Protein AF-A0A6M4FV36-F1 (afdb_monomer_lite)

Structure (mmCIF, N/CA/C/O backbone):
data_AF-A0A6M4FV36-F1
#
_entry.id   AF-A0A6M4FV36-F1
#
loop_
_atom_site.group_PDB
_atom_site.id
_atom_site.type_symbol
_atom_site.label_atom_id
_atom_site.label_alt_id
_atom_site.label_comp_id
_atom_site.label_asym_id
_atom_site.label_entity_id
_atom_site.label_seq_id
_atom_site.pdbx_PDB_ins_code
_atom_site.Cartn_x
_atom_site.Cartn_y
_atom_site.Cartn_z
_atom_site.occupancy
_atom_site.B_iso_or_equiv
_atom_site.auth_seq_id
_atom_site.auth_comp_id
_atom_site.auth_asym_id
_atom_site.auth_atom_id
_atom_site.pdbx_PDB_model_num
ATOM 1 N N . MET A 1 1 ? 25.796 11.375 -23.910 1.00 39.09 1 MET A N 1
ATOM 2 C CA . MET A 1 1 ? 25.141 11.681 -22.624 1.00 39.09 1 MET A CA 1
ATOM 3 C C . MET A 1 1 ? 23.726 11.191 -22.778 1.00 39.09 1 MET A C 1
ATOM 5 O O . MET A 1 1 ? 22.984 11.810 -23.527 1.00 39.09 1 MET A O 1
ATOM 9 N N . THR A 1 2 ? 23.400 10.053 -22.176 1.00 54.34 2 THR A N 1
ATOM 10 C CA . THR A 1 2 ? 22.025 9.562 -22.107 1.00 54.34 2 THR A CA 1
ATOM 11 C C . THR A 1 2 ? 21.246 10.578 -21.280 1.00 54.34 2 THR A C 1
ATOM 13 O O . THR A 1 2 ? 21.563 10.775 -20.110 1.00 54.34 2 THR A O 1
ATOM 16 N N . GLN A 1 3 ? 20.335 11.325 -21.902 1.00 66.06 3 GLN A N 1
ATOM 17 C CA . GLN A 1 3 ? 19.418 12.174 -21.148 1.00 66.06 3 GLN A CA 1
ATOM 18 C C . GLN A 1 3 ? 18.427 11.259 -20.436 1.00 66.06 3 GLN A C 1
ATOM 20 O O . GLN A 1 3 ? 17.820 10.398 -21.075 1.00 66.06 3 GLN A O 1
ATOM 25 N N . ASP A 1 4 ? 18.295 11.435 -19.124 1.00 74.56 4 ASP A N 1
ATOM 26 C CA . ASP A 1 4 ? 17.230 10.790 -18.367 1.00 74.56 4 ASP A CA 1
ATOM 27 C C . ASP A 1 4 ? 15.886 11.215 -18.967 1.00 74.56 4 ASP A C 1
ATOM 29 O O . ASP A 1 4 ? 15.653 12.399 -19.224 1.00 74.56 4 ASP A O 1
ATOM 33 N N . THR A 1 5 ? 15.018 10.242 -19.239 1.00 82.06 5 THR A N 1
ATOM 34 C CA . THR A 1 5 ? 13.652 10.511 -19.688 1.00 82.06 5 THR A CA 1
ATOM 35 C C . THR A 1 5 ? 12.846 11.124 -18.544 1.00 82.06 5 THR A C 1
ATOM 37 O O . THR A 1 5 ? 13.126 10.877 -17.367 1.00 82.06 5 THR A O 1
ATOM 40 N N . ASP A 1 6 ? 11.795 11.879 -18.869 1.00 85.31 6 ASP A N 1
ATOM 41 C CA . ASP A 1 6 ? 10.875 12.428 -17.861 1.00 85.31 6 ASP A CA 1
ATOM 42 C C . ASP A 1 6 ? 10.319 11.329 -16.933 1.00 85.31 6 ASP A C 1
ATOM 44 O O . ASP A 1 6 ? 10.112 11.558 -15.739 1.00 85.31 6 ASP A O 1
ATOM 48 N N . GLY A 1 7 ? 10.125 10.107 -17.450 1.00 84.00 7 GLY A N 1
ATOM 49 C CA . GLY A 1 7 ? 9.705 8.953 -16.658 1.00 84.00 7 GLY A CA 1
ATOM 50 C C . GLY A 1 7 ? 10.763 8.465 -15.669 1.00 84.00 7 GLY A C 1
ATOM 51 O O . GLY A 1 7 ? 10.413 8.125 -14.538 1.00 84.00 7 GLY A O 1
ATOM 52 N N . ILE A 1 8 ? 12.051 8.486 -16.033 1.00 90.00 8 ILE A N 1
ATOM 53 C CA . ILE A 1 8 ? 13.163 8.170 -15.120 1.00 90.00 8 ILE A CA 1
ATOM 54 C C . ILE A 1 8 ? 13.248 9.201 -13.994 1.00 90.00 8 ILE A C 1
ATOM 56 O O . ILE A 1 8 ? 13.401 8.824 -12.829 1.00 90.00 8 ILE A O 1
ATOM 60 N N . ILE A 1 9 ? 13.131 10.488 -14.325 1.00 91.94 9 ILE A N 1
ATOM 61 C CA . ILE A 1 9 ? 13.169 11.578 -13.343 1.00 91.94 9 ILE A CA 1
ATOM 62 C C . ILE A 1 9 ? 12.015 11.409 -12.356 1.00 91.94 9 ILE A C 1
ATOM 64 O O . ILE A 1 9 ? 12.246 11.258 -11.156 1.00 91.94 9 ILE A O 1
ATOM 68 N N . LYS A 1 10 ? 10.787 11.293 -12.870 1.00 91.31 10 LYS A N 1
ATOM 69 C CA . LYS A 1 10 ? 9.585 11.110 -12.055 1.00 91.31 10 LYS A CA 1
ATOM 70 C C . LYS A 1 10 ? 9.647 9.852 -11.185 1.00 91.31 10 LYS A C 1
ATOM 72 O O . LYS A 1 10 ? 9.282 9.892 -10.015 1.00 91.31 10 LYS A O 1
ATOM 77 N N . ALA A 1 11 ? 10.120 8.726 -11.721 1.00 90.75 11 ALA A N 1
ATOM 78 C CA . ALA A 1 11 ? 10.279 7.497 -10.943 1.00 90.75 11 ALA A CA 1
ATOM 79 C C . ALA A 1 11 ? 11.283 7.667 -9.793 1.00 90.75 11 ALA A C 1
ATOM 81 O O . ALA A 1 11 ? 11.061 7.142 -8.704 1.00 90.75 11 ALA A O 1
ATOM 82 N N . ASN A 1 12 ? 12.379 8.394 -10.014 1.00 93.00 12 ASN A N 1
ATOM 83 C CA . ASN A 1 12 ? 13.356 8.673 -8.966 1.00 93.00 12 ASN A CA 1
ATOM 84 C C . ASN A 1 12 ? 12.819 9.635 -7.901 1.00 93.00 12 ASN A C 1
ATOM 86 O O . ASN A 1 12 ? 13.102 9.413 -6.727 1.00 93.00 12 ASN A O 1
ATOM 90 N N . GLU A 1 13 ? 12.049 10.654 -8.286 1.00 94.38 13 GLU A N 1
ATOM 91 C CA . GLU A 1 13 ? 11.381 11.569 -7.348 1.00 94.38 13 GLU A CA 1
ATOM 92 C C . GLU A 1 13 ? 10.429 10.803 -6.421 1.00 94.38 13 GLU A C 1
ATOM 94 O O . GLU A 1 13 ? 10.560 10.874 -5.201 1.00 94.38 13 GLU A O 1
ATOM 99 N N . LEU A 1 14 ? 9.558 9.968 -6.994 1.00 94.19 14 LEU A N 1
ATOM 100 C CA . LEU A 1 14 ? 8.605 9.141 -6.243 1.00 94.19 14 LEU A CA 1
ATOM 101 C C . LEU A 1 14 ? 9.285 8.096 -5.344 1.00 94.19 14 LEU A C 1
ATOM 103 O O . LEU A 1 14 ? 8.746 7.701 -4.319 1.00 94.19 14 LEU A O 1
ATOM 107 N N . LEU A 1 15 ? 10.480 7.623 -5.708 1.00 93.12 15 LEU A N 1
ATOM 108 C CA . LEU A 1 15 ? 11.260 6.711 -4.863 1.00 93.12 15 LEU A CA 1
ATOM 109 C C . LEU A 1 15 ? 11.945 7.411 -3.679 1.00 93.12 15 LEU A C 1
ATOM 111 O O . LEU A 1 15 ? 12.403 6.721 -2.766 1.00 93.12 15 LEU A O 1
ATOM 115 N N . GLN A 1 16 ? 12.091 8.736 -3.721 1.00 93.88 16 GLN A N 1
ATOM 116 C CA . GLN A 1 16 ? 12.699 9.532 -2.650 1.00 93.88 16 GLN A CA 1
ATOM 117 C C . GLN A 1 16 ? 11.662 10.114 -1.691 1.00 93.88 16 GLN A C 1
ATOM 119 O O . GLN A 1 16 ? 12.010 10.420 -0.551 1.00 93.88 16 GLN A O 1
ATOM 124 N N . ASP A 1 17 ? 10.419 10.260 -2.140 1.00 93.56 17 ASP A N 1
ATOM 125 C CA . ASP A 1 17 ? 9.335 10.799 -1.335 1.00 93.56 17 ASP A CA 1
ATOM 126 C C . ASP A 1 17 ? 8.690 9.707 -0.451 1.00 93.56 17 ASP A C 1
ATOM 128 O O . ASP A 1 17 ? 8.102 8.748 -0.961 1.00 93.56 17 ASP A O 1
ATOM 132 N N . PRO A 1 18 ? 8.791 9.820 0.888 1.00 85.19 18 PRO A N 1
ATOM 133 C CA . PRO A 1 18 ? 8.199 8.853 1.804 1.00 85.19 18 PRO A CA 1
ATOM 134 C C . PRO A 1 18 ? 6.668 8.907 1.835 1.00 85.19 18 PRO A C 1
ATOM 136 O O . PRO A 1 18 ? 6.064 7.944 2.298 1.00 85.19 18 PRO A O 1
ATOM 139 N N . GLU A 1 19 ? 6.033 9.981 1.362 1.00 89.69 19 GLU A N 1
ATOM 140 C CA . GLU A 1 19 ? 4.570 10.127 1.356 1.00 89.69 19 GLU A CA 1
ATOM 141 C C . GLU A 1 19 ? 3.918 9.589 0.081 1.00 89.69 19 GLU A C 1
ATOM 143 O O . GLU A 1 19 ? 2.691 9.536 -0.016 1.00 89.69 19 GLU A O 1
ATOM 148 N N . THR A 1 20 ? 4.721 9.136 -0.884 1.00 92.44 20 THR A N 1
ATOM 149 C CA . THR A 1 20 ? 4.198 8.608 -2.138 1.00 92.44 20 THR A CA 1
ATOM 150 C C . THR A 1 20 ? 3.304 7.388 -1.904 1.00 92.44 20 THR A C 1
ATOM 152 O O . THR A 1 20 ? 3.649 6.422 -1.213 1.00 92.44 20 THR A O 1
ATOM 155 N N . THR A 1 21 ? 2.144 7.410 -2.550 1.00 93.62 21 THR A N 1
ATOM 156 C CA . THR A 1 21 ? 1.133 6.360 -2.446 1.00 93.62 21 THR A CA 1
ATOM 157 C C . THR A 1 21 ? 1.468 5.131 -3.298 1.00 93.62 21 THR A C 1
ATOM 159 O O . THR A 1 21 ? 2.200 5.182 -4.291 1.00 93.62 21 THR A O 1
ATOM 162 N N . VAL A 1 22 ? 0.863 3.984 -2.962 1.00 93.62 22 VAL A N 1
ATOM 163 C CA . VAL A 1 22 ? 0.973 2.754 -3.773 1.00 93.62 22 VAL A CA 1
ATOM 164 C C . VAL A 1 22 ? 0.484 2.969 -5.212 1.00 93.62 22 VAL A C 1
ATOM 166 O O . VAL A 1 22 ? 1.013 2.346 -6.135 1.00 93.62 22 VAL A O 1
ATOM 169 N N . GLU A 1 23 ? -0.525 3.817 -5.412 1.00 95.00 23 GLU A N 1
ATOM 170 C CA . GLU A 1 23 ? -1.088 4.115 -6.732 1.00 95.00 23 GLU A CA 1
ATOM 171 C C . GLU A 1 23 ? -0.100 4.893 -7.604 1.00 95.00 23 GLU A C 1
ATOM 173 O O . GLU A 1 23 ? 0.123 4.523 -8.758 1.00 95.00 23 GLU A O 1
ATOM 178 N N . GLU A 1 24 ? 0.563 5.902 -7.041 1.00 94.38 24 GLU A N 1
ATOM 179 C CA . GLU A 1 24 ? 1.581 6.692 -7.738 1.00 94.38 24 GLU A CA 1
ATOM 180 C C . GLU A 1 24 ? 2.806 5.849 -8.104 1.00 94.38 24 GLU A C 1
ATOM 182 O O . GLU A 1 24 ? 3.273 5.901 -9.246 1.00 94.38 24 GLU A O 1
ATOM 187 N N . LEU A 1 25 ? 3.282 4.999 -7.184 1.00 95.31 25 LEU A N 1
ATOM 188 C CA . LEU A 1 25 ? 4.383 4.071 -7.461 1.00 95.31 25 LEU A CA 1
ATOM 189 C C . LEU A 1 25 ? 4.026 3.068 -8.568 1.00 95.31 25 LEU A C 1
ATOM 191 O O . LEU A 1 25 ? 4.870 2.753 -9.410 1.00 95.31 25 LEU A O 1
ATOM 195 N N . ARG A 1 26 ? 2.780 2.571 -8.601 1.00 95.81 26 ARG A N 1
ATOM 196 C CA . ARG A 1 26 ? 2.296 1.690 -9.679 1.00 95.81 26 ARG A CA 1
ATOM 197 C C . ARG A 1 26 ? 2.228 2.416 -11.016 1.00 95.81 26 ARG A C 1
ATOM 199 O O . ARG A 1 26 ? 2.713 1.882 -12.007 1.00 95.81 26 ARG A O 1
ATOM 206 N N . ALA A 1 27 ? 1.686 3.631 -11.042 1.00 95.44 27 ALA A N 1
ATOM 207 C CA . ALA A 1 27 ? 1.621 4.432 -12.260 1.00 95.44 27 ALA A CA 1
ATOM 208 C C . ALA A 1 27 ? 3.024 4.704 -12.831 1.00 95.44 27 ALA A C 1
ATOM 210 O O . ALA A 1 27 ? 3.234 4.610 -14.041 1.00 95.44 27 ALA A O 1
ATOM 211 N N . ALA A 1 28 ? 4.007 4.973 -11.966 1.00 94.75 28 ALA A N 1
ATOM 212 C CA . ALA A 1 28 ? 5.405 5.099 -12.370 1.00 94.75 28 ALA A CA 1
ATOM 213 C C . ALA A 1 28 ? 5.979 3.777 -12.901 1.00 94.75 28 ALA A C 1
ATOM 215 O O . ALA A 1 28 ? 6.649 3.767 -13.932 1.00 94.75 28 ALA A O 1
ATOM 216 N N . GLN A 1 29 ? 5.687 2.651 -12.242 1.00 95.75 29 GLN A N 1
ATOM 217 C CA . GLN A 1 29 ? 6.139 1.326 -12.674 1.00 95.75 29 GLN A CA 1
ATOM 218 C C . GLN A 1 29 ? 5.592 0.953 -14.060 1.00 95.75 29 GLN A C 1
ATOM 220 O O . GLN A 1 29 ? 6.336 0.434 -14.897 1.00 95.75 29 GLN A O 1
ATOM 225 N N . ASP A 1 30 ? 4.323 1.260 -14.326 1.00 95.06 30 ASP A N 1
ATOM 226 C CA . ASP A 1 30 ? 3.694 1.058 -15.631 1.00 95.06 30 ASP A CA 1
ATOM 227 C C . ASP A 1 30 ? 4.313 1.969 -16.702 1.00 95.06 30 ASP A C 1
ATOM 229 O O . ASP A 1 30 ? 4.576 1.515 -17.820 1.00 95.06 30 ASP A O 1
ATOM 233 N N . GLY A 1 31 ? 4.632 3.220 -16.347 1.00 94.00 31 GLY A N 1
ATOM 234 C CA . GLY A 1 31 ? 5.373 4.150 -17.204 1.00 94.00 31 GLY A CA 1
ATOM 235 C C . GLY A 1 31 ? 6.736 3.595 -17.621 1.00 94.00 31 GLY A C 1
ATOM 236 O O . GLY A 1 31 ? 7.017 3.483 -18.815 1.00 94.00 31 GLY A O 1
ATOM 237 N N . ILE A 1 32 ? 7.536 3.131 -16.656 1.00 94.75 32 ILE A N 1
ATOM 238 C CA . ILE A 1 32 ? 8.831 2.485 -16.919 1.00 94.75 32 ILE A CA 1
ATOM 239 C C . ILE A 1 32 ? 8.660 1.222 -17.775 1.00 94.75 32 ILE A C 1
ATOM 241 O O . ILE A 1 32 ? 9.431 0.999 -18.706 1.00 94.75 32 ILE A O 1
ATOM 245 N N . SER A 1 33 ? 7.627 0.410 -17.528 1.00 94.38 33 SER A N 1
ATOM 246 C CA . SER A 1 33 ? 7.337 -0.767 -18.360 1.00 94.38 33 SER A CA 1
ATOM 247 C C . SER A 1 33 ? 7.040 -0.386 -19.815 1.00 94.38 33 SER A C 1
ATOM 249 O O . SER A 1 33 ? 7.503 -1.056 -20.742 1.00 94.38 33 SER A O 1
ATOM 251 N N . SER A 1 34 ? 6.297 0.700 -20.033 1.00 94.00 34 SER A N 1
ATOM 252 C CA . SER A 1 34 ? 6.010 1.233 -21.367 1.00 94.00 34 SER A CA 1
ATOM 253 C C . SER A 1 34 ? 7.273 1.745 -22.065 1.00 94.00 34 SER A C 1
ATOM 255 O O . SER A 1 34 ? 7.495 1.442 -23.242 1.00 94.00 34 SER A O 1
ATOM 257 N N . GLU A 1 35 ? 8.142 2.457 -21.344 1.00 92.88 35 GLU A N 1
ATOM 258 C CA . GLU A 1 35 ? 9.437 2.909 -21.865 1.00 92.88 35 GLU A CA 1
ATOM 259 C C . GLU A 1 35 ? 10.333 1.726 -22.245 1.00 92.88 35 GLU A C 1
ATOM 261 O O . GLU A 1 35 ? 10.866 1.698 -23.353 1.00 92.88 35 GLU A O 1
ATOM 266 N N . MET A 1 36 ? 10.411 0.686 -21.408 1.00 92.75 36 MET A N 1
ATOM 267 C CA . MET A 1 36 ? 11.145 -0.544 -21.729 1.00 92.75 36 MET A CA 1
ATOM 268 C C . MET A 1 36 ? 10.611 -1.224 -22.990 1.00 92.75 36 MET A C 1
ATOM 270 O O . MET A 1 36 ? 11.391 -1.680 -23.824 1.00 92.75 36 MET A O 1
ATOM 274 N N . ARG A 1 37 ? 9.285 -1.315 -23.157 1.00 93.31 37 ARG A N 1
ATOM 275 C CA . ARG A 1 37 ? 8.684 -1.897 -24.371 1.00 93.31 37 ARG A CA 1
ATOM 276 C C . ARG A 1 37 ? 9.026 -1.078 -25.608 1.00 93.31 37 ARG A C 1
ATOM 278 O O . ARG A 1 37 ? 9.353 -1.660 -26.636 1.00 93.31 37 ARG A O 1
ATOM 285 N N . THR A 1 38 ? 8.979 0.245 -25.496 1.00 92.19 38 THR A N 1
ATOM 286 C CA . THR A 1 38 ? 9.321 1.164 -26.589 1.00 92.19 38 THR A CA 1
ATOM 287 C C . THR A 1 38 ? 10.793 1.032 -26.972 1.00 92.19 38 THR A C 1
ATOM 289 O O . THR A 1 38 ? 11.113 0.907 -28.151 1.00 92.19 38 THR A O 1
ATOM 292 N N . LEU A 1 39 ? 11.679 0.973 -25.977 1.00 91.25 39 LEU A N 1
ATOM 293 C CA . LEU A 1 39 ? 13.112 0.784 -26.169 1.00 91.25 39 LEU A CA 1
ATOM 294 C C . LEU A 1 39 ? 13.421 -0.570 -26.824 1.00 91.25 39 LEU A C 1
ATOM 296 O O . LEU A 1 39 ? 14.170 -0.632 -27.792 1.00 91.25 39 LEU A O 1
ATOM 300 N N . ASN A 1 40 ? 12.789 -1.650 -26.358 1.00 89.12 40 ASN A N 1
ATOM 301 C CA . ASN A 1 40 ? 12.957 -2.990 -26.930 1.00 89.12 40 ASN A CA 1
ATOM 302 C C . ASN A 1 40 ? 12.366 -3.128 -28.343 1.00 89.12 40 ASN A C 1
ATOM 304 O O . ASN A 1 40 ? 12.760 -4.024 -29.085 1.00 89.12 40 ASN A O 1
ATOM 308 N N . ALA A 1 41 ? 11.414 -2.270 -28.716 1.00 91.44 41 ALA A N 1
ATOM 309 C CA . ALA A 1 41 ? 10.844 -2.233 -30.059 1.00 91.44 41 ALA A CA 1
ATOM 310 C C . ALA A 1 41 ? 11.723 -1.467 -31.065 1.00 91.44 41 ALA A C 1
ATOM 312 O O . ALA A 1 41 ? 11.471 -1.557 -32.270 1.00 91.44 41 ALA A O 1
ATOM 313 N N . GLN A 1 42 ? 12.747 -0.728 -30.613 1.00 88.00 42 GLN A N 1
ATOM 314 C CA . GLN A 1 42 ? 13.677 -0.062 -31.522 1.00 88.00 42 GLN A CA 1
ATOM 315 C C . GLN A 1 42 ? 14.450 -1.093 -32.348 1.00 88.00 42 GLN A C 1
ATOM 317 O O . GLN A 1 42 ? 15.155 -1.956 -31.823 1.00 88.00 42 GLN A O 1
ATOM 322 N N . GLN A 1 43 ? 14.347 -0.976 -33.671 1.00 85.88 43 GLN A N 1
ATOM 323 C CA . GLN A 1 43 ? 15.179 -1.750 -34.582 1.00 85.88 43 GLN A CA 1
ATOM 324 C C . GLN A 1 43 ? 16.574 -1.136 -34.625 1.00 85.88 43 GLN A C 1
ATOM 326 O O . GLN A 1 43 ? 16.780 -0.069 -35.201 1.00 85.88 43 GLN A O 1
ATOM 331 N N . LEU A 1 44 ? 17.530 -1.823 -34.006 1.00 88.31 44 LEU A N 1
ATOM 332 C CA . LEU A 1 44 ? 18.928 -1.425 -34.044 1.00 88.31 44 LEU A CA 1
ATOM 333 C C . LEU A 1 44 ? 19.611 -2.012 -35.281 1.00 88.31 44 LEU A C 1
ATOM 335 O O . LEU A 1 44 ? 19.452 -3.211 -35.544 1.00 88.31 44 LEU A O 1
ATOM 339 N N . PRO A 1 45 ? 20.406 -1.214 -36.015 1.00 85.50 45 PRO A N 1
ATOM 340 C CA . PRO A 1 45 ? 21.160 -1.719 -37.148 1.00 85.50 45 PRO A CA 1
ATOM 341 C C . PRO A 1 45 ? 22.091 -2.864 -36.723 1.00 85.50 45 PRO A C 1
ATOM 343 O O . PRO A 1 45 ? 22.609 -2.924 -35.597 1.00 85.50 45 PRO A O 1
ATOM 346 N N . ASP A 1 46 ? 22.263 -3.825 -37.628 1.00 86.88 46 ASP A N 1
ATOM 347 C CA . ASP A 1 46 ? 23.188 -4.928 -37.413 1.00 86.88 46 ASP A CA 1
ATOM 348 C C . ASP A 1 46 ? 24.617 -4.458 -37.702 1.00 86.88 46 ASP A C 1
ATOM 350 O O . ASP A 1 46 ? 24.913 -3.910 -38.765 1.00 86.88 46 ASP A O 1
ATOM 354 N N . VAL A 1 47 ? 25.520 -4.703 -36.754 1.00 88.25 47 VAL A N 1
ATOM 355 C CA . VAL A 1 47 ? 26.949 -4.382 -36.868 1.00 88.25 47 VAL A CA 1
ATOM 356 C C . VAL A 1 47 ? 27.556 -5.068 -38.098 1.00 88.25 47 VAL A C 1
ATOM 358 O O . VAL A 1 47 ? 28.443 -4.506 -38.740 1.00 88.25 47 VAL A O 1
ATOM 361 N N . ALA A 1 48 ? 27.038 -6.243 -38.476 1.00 88.94 48 ALA A N 1
ATOM 362 C CA . ALA A 1 48 ? 27.462 -6.976 -39.668 1.00 88.94 48 ALA A CA 1
ATOM 363 C C . ALA A 1 48 ? 27.104 -6.278 -40.996 1.00 88.94 48 ALA A C 1
ATOM 365 O O . ALA A 1 48 ? 27.696 -6.598 -42.024 1.00 88.94 48 ALA A O 1
ATOM 366 N N . GLN A 1 49 ? 26.168 -5.322 -40.991 1.00 89.81 49 GLN A N 1
ATOM 367 C CA . GLN A 1 49 ? 25.754 -4.560 -42.177 1.00 89.81 49 GLN A CA 1
ATOM 368 C C . GLN A 1 49 ? 26.570 -3.274 -42.388 1.00 89.81 49 GLN A C 1
ATOM 370 O O . GLN A 1 49 ? 26.358 -2.567 -43.373 1.00 89.81 49 GLN A O 1
ATOM 375 N N . ALA A 1 50 ? 27.501 -2.948 -41.486 1.00 89.50 50 ALA A N 1
ATOM 376 C CA . ALA A 1 50 ? 28.332 -1.756 -41.616 1.00 89.50 50 ALA A CA 1
ATOM 377 C C . ALA A 1 50 ? 29.313 -1.874 -42.800 1.00 89.50 50 ALA A C 1
ATOM 379 O O . ALA A 1 50 ? 30.053 -2.849 -42.919 1.00 89.50 50 ALA A O 1
ATOM 380 N N . THR A 1 51 ? 29.381 -0.843 -43.646 1.00 91.62 51 THR A N 1
ATOM 381 C CA . THR A 1 51 ? 30.279 -0.786 -44.816 1.00 91.62 51 THR A CA 1
ATOM 382 C C . THR A 1 51 ? 31.611 -0.091 -44.521 1.00 91.62 51 THR A C 1
ATOM 384 O O . THR A 1 51 ? 32.500 -0.060 -45.372 1.00 91.62 51 THR A O 1
ATOM 387 N N . SER A 1 52 ? 31.781 0.466 -43.316 1.00 94.81 52 SER A N 1
ATOM 388 C CA . SER A 1 52 ? 33.015 1.126 -42.875 1.00 94.81 52 SER A CA 1
ATOM 389 C C . SER A 1 52 ? 33.262 0.966 -41.372 1.00 94.81 52 SER A C 1
ATOM 391 O O . SER A 1 52 ? 32.336 0.744 -40.592 1.00 94.81 52 SER A O 1
ATOM 393 N N . MET A 1 53 ? 34.516 1.147 -40.940 1.00 93.38 53 MET A N 1
ATOM 394 C CA . MET A 1 53 ? 34.875 1.131 -39.512 1.00 93.38 53 MET A CA 1
ATOM 395 C C . MET A 1 53 ? 34.228 2.271 -38.716 1.00 93.38 53 MET A C 1
ATOM 397 O O . MET A 1 53 ? 33.943 2.096 -37.534 1.00 93.38 53 MET A O 1
ATOM 401 N N . ALA A 1 54 ? 33.995 3.427 -39.343 1.00 92.88 54 ALA A N 1
ATOM 402 C CA . ALA A 1 54 ? 33.301 4.542 -38.704 1.00 92.88 54 ALA A CA 1
ATOM 403 C C . ALA A 1 54 ? 31.831 4.186 -38.434 1.00 92.88 54 ALA A C 1
ATOM 405 O O . ALA A 1 54 ? 31.374 4.300 -37.301 1.00 92.88 54 ALA A O 1
ATOM 406 N N . GLN A 1 55 ? 31.141 3.646 -39.442 1.00 92.25 55 GLN A N 1
ATOM 407 C CA . GLN A 1 55 ? 29.753 3.197 -39.317 1.00 92.25 55 GLN A CA 1
ATOM 408 C C . GLN A 1 55 ? 29.608 2.037 -38.324 1.00 92.25 55 GLN A C 1
ATOM 410 O O . GLN A 1 55 ? 28.657 1.984 -37.552 1.00 92.25 55 GLN A O 1
ATOM 415 N N . ARG A 1 56 ? 30.585 1.126 -38.282 1.00 93.25 56 ARG A N 1
ATOM 416 C CA . ARG A 1 56 ? 30.603 0.035 -37.304 1.00 93.25 56 ARG A CA 1
ATOM 417 C C . ARG A 1 56 ? 30.656 0.558 -35.866 1.00 93.25 56 ARG A C 1
ATOM 419 O O . ARG A 1 56 ? 29.890 0.095 -35.027 1.00 93.25 56 ARG A O 1
ATOM 426 N N . ARG A 1 57 ? 31.523 1.542 -35.596 1.00 92.19 57 ARG A N 1
ATOM 427 C CA . ARG A 1 57 ? 31.613 2.194 -34.279 1.00 92.19 57 ARG A CA 1
ATOM 428 C C . ARG A 1 57 ? 30.317 2.906 -33.906 1.00 92.19 57 ARG A C 1
ATOM 430 O O . ARG A 1 57 ? 29.932 2.873 -32.746 1.00 92.19 57 ARG A O 1
ATOM 437 N N . GLU A 1 58 ? 29.647 3.522 -34.874 1.00 92.50 58 GLU A N 1
ATOM 438 C CA . GLU A 1 58 ? 28.351 4.168 -34.661 1.00 92.50 58 GLU A CA 1
ATOM 439 C C . GLU A 1 58 ? 27.264 3.152 -34.276 1.00 92.50 58 GLU A C 1
ATOM 441 O O . GLU A 1 58 ? 26.562 3.352 -33.286 1.00 92.50 58 GLU A O 1
ATOM 446 N N . PHE A 1 59 ? 27.172 2.020 -34.982 1.00 93.25 59 PHE A N 1
ATOM 447 C CA . PHE A 1 59 ? 26.214 0.954 -34.655 1.00 93.25 59 PHE A CA 1
ATOM 448 C C . PHE A 1 59 ? 26.494 0.318 -33.288 1.00 93.25 59 PHE A C 1
ATOM 450 O O . PHE A 1 59 ? 25.569 0.042 -32.523 1.00 93.25 59 PHE A O 1
ATOM 457 N N . GLU A 1 60 ? 27.769 0.096 -32.959 1.00 92.50 60 GLU A N 1
ATOM 458 C CA . GLU A 1 60 ? 28.183 -0.399 -31.644 1.00 92.50 60 GLU A CA 1
ATOM 459 C C . GLU A 1 60 ? 27.835 0.607 -30.533 1.00 92.50 60 GLU A C 1
ATOM 461 O O . GLU A 1 60 ? 27.309 0.199 -29.497 1.00 92.50 60 GLU A O 1
ATOM 466 N N . ALA A 1 61 ? 28.039 1.909 -30.759 1.00 91.75 61 ALA A N 1
ATOM 467 C CA . ALA A 1 61 ? 27.683 2.959 -29.804 1.00 91.75 61 ALA A CA 1
ATOM 468 C C . ALA A 1 61 ? 26.167 3.037 -29.557 1.00 91.75 61 ALA A C 1
ATOM 470 O O . ALA A 1 61 ? 25.745 3.065 -28.404 1.00 91.75 61 ALA A O 1
ATOM 471 N N . GLN A 1 62 ? 25.343 2.984 -30.610 1.00 89.38 62 GLN A N 1
ATOM 472 C CA . GLN A 1 62 ? 23.877 2.968 -30.480 1.00 89.38 62 GLN A CA 1
ATOM 473 C C . GLN A 1 62 ? 23.388 1.752 -29.681 1.00 89.38 62 GLN A C 1
ATOM 475 O O . GLN A 1 62 ? 22.529 1.868 -28.809 1.00 89.38 62 GLN A O 1
ATOM 480 N N . ARG A 1 63 ? 23.966 0.570 -29.933 1.00 90.44 63 ARG A N 1
ATOM 481 C CA . ARG A 1 63 ? 23.646 -0.651 -29.178 1.00 90.44 63 ARG A CA 1
ATOM 482 C C . ARG A 1 63 ? 24.053 -0.556 -27.710 1.00 90.44 63 ARG A C 1
ATOM 484 O O . ARG A 1 63 ? 23.307 -1.024 -26.853 1.00 90.44 63 ARG A O 1
ATOM 491 N N . GLN A 1 64 ? 25.210 0.036 -27.417 1.00 90.88 64 GLN A N 1
ATOM 492 C CA . GLN A 1 64 ? 25.647 0.273 -26.039 1.00 90.88 64 GLN A CA 1
ATOM 493 C C . GLN A 1 64 ? 24.721 1.249 -25.312 1.00 90.88 64 GLN A C 1
ATOM 495 O O . GLN A 1 64 ? 24.369 1.001 -24.163 1.00 90.88 64 GLN A O 1
ATOM 500 N N . GLU A 1 65 ? 24.288 2.318 -25.980 1.00 89.88 65 GLU A N 1
ATOM 501 C CA . GLU A 1 65 ? 23.370 3.304 -25.409 1.00 89.88 65 GLU A CA 1
ATOM 502 C C . GLU A 1 65 ? 22.010 2.685 -25.062 1.00 89.88 65 GLU A C 1
ATOM 504 O O . GLU A 1 65 ? 21.531 2.837 -23.937 1.00 89.88 65 GLU A O 1
ATOM 509 N N . VAL A 1 66 ? 21.429 1.904 -25.980 1.00 90.81 66 VAL A N 1
ATOM 510 C CA . VAL A 1 66 ? 20.180 1.173 -25.715 1.00 90.81 66 VAL A CA 1
ATOM 511 C C . VAL A 1 66 ? 20.359 0.135 -24.608 1.00 90.81 66 VAL A C 1
ATOM 513 O O . VAL A 1 66 ? 19.486 0.008 -23.751 1.00 90.81 66 VAL A O 1
ATOM 516 N N . GLY A 1 67 ? 21.486 -0.581 -24.581 1.00 90.44 67 GLY A N 1
ATOM 517 C CA . GLY A 1 67 ? 21.803 -1.528 -23.509 1.00 90.44 67 GLY A CA 1
ATOM 518 C C . GLY A 1 67 ? 21.841 -0.857 -22.134 1.00 90.44 67 GLY A C 1
ATOM 519 O O . GLY A 1 67 ? 21.152 -1.300 -21.217 1.00 90.44 67 GLY A O 1
ATOM 520 N N . ALA A 1 68 ? 22.568 0.256 -22.017 1.00 91.19 68 ALA A N 1
ATOM 521 C CA . ALA A 1 68 ? 22.665 1.028 -20.781 1.00 91.19 68 ALA A CA 1
ATOM 522 C C . ALA A 1 68 ? 21.298 1.564 -20.327 1.00 91.19 68 ALA A C 1
ATOM 524 O O . ALA A 1 68 ? 20.948 1.456 -19.152 1.00 91.19 68 ALA A O 1
ATOM 525 N N . MET A 1 69 ? 20.490 2.089 -21.252 1.00 91.56 69 MET A N 1
ATOM 526 C CA . MET A 1 69 ? 19.141 2.558 -20.928 1.00 91.56 69 MET A CA 1
ATOM 527 C C . MET A 1 69 ? 18.243 1.413 -20.437 1.00 91.56 69 MET A C 1
ATOM 529 O O . MET A 1 69 ? 17.503 1.567 -19.466 1.00 91.56 69 MET A O 1
ATOM 533 N N . ASN A 1 70 ? 18.336 0.234 -21.053 1.00 92.38 70 ASN A N 1
ATOM 534 C CA . ASN A 1 70 ? 17.557 -0.934 -20.646 1.00 92.38 70 ASN A CA 1
ATOM 535 C C . ASN A 1 70 ? 17.926 -1.403 -19.229 1.00 92.38 70 ASN A C 1
ATOM 537 O O . ASN A 1 70 ? 17.048 -1.757 -18.440 1.00 92.38 70 ASN A O 1
ATOM 541 N N . GLU A 1 71 ? 19.212 -1.350 -18.873 1.00 93.62 71 GLU A N 1
ATOM 542 C CA . GLU A 1 71 ? 19.682 -1.637 -17.514 1.00 93.62 71 GLU A CA 1
ATOM 543 C C . GLU A 1 71 ? 19.130 -0.636 -16.490 1.00 93.62 71 GLU A C 1
ATOM 545 O O . GLU A 1 71 ? 18.645 -1.050 -15.432 1.00 93.62 71 GLU A O 1
ATOM 550 N N . ILE A 1 72 ? 19.143 0.663 -16.813 1.00 93.38 72 ILE A N 1
ATOM 551 C CA . ILE A 1 72 ? 18.591 1.722 -15.953 1.00 93.38 72 ILE A CA 1
ATOM 552 C C . ILE A 1 72 ? 17.097 1.486 -15.709 1.00 93.38 72 ILE A C 1
ATOM 554 O O . ILE A 1 72 ? 16.665 1.406 -14.555 1.00 93.38 72 ILE A O 1
ATOM 558 N N . LEU A 1 73 ? 16.316 1.309 -16.777 1.00 93.75 73 LEU A N 1
ATOM 559 C CA . LEU A 1 73 ? 14.872 1.087 -16.684 1.00 93.75 73 LEU A CA 1
ATOM 560 C C . LEU A 1 73 ? 14.542 -0.207 -15.928 1.00 93.75 73 LEU A C 1
ATOM 562 O O . LEU A 1 73 ? 13.669 -0.212 -15.062 1.00 93.75 73 LEU A O 1
ATOM 566 N N . SER A 1 74 ? 15.282 -1.290 -16.180 1.00 94.81 74 SER A N 1
ATOM 567 C CA . SER A 1 74 ? 15.107 -2.563 -15.469 1.00 94.81 74 SER A CA 1
ATOM 568 C C . SER A 1 74 ? 15.374 -2.432 -13.967 1.00 94.81 74 SER A C 1
ATOM 570 O O . SER A 1 74 ? 14.664 -3.020 -13.145 1.00 94.81 74 SER A O 1
ATOM 572 N N . ASN A 1 75 ? 16.393 -1.657 -13.587 1.00 95.69 75 ASN A N 1
ATOM 573 C CA . ASN A 1 75 ? 16.710 -1.396 -12.187 1.00 95.69 75 ASN A CA 1
ATOM 574 C C . ASN A 1 75 ? 15.610 -0.556 -11.519 1.00 95.69 75 ASN A C 1
ATOM 576 O O . ASN A 1 75 ? 15.113 -0.928 -10.455 1.00 95.69 75 ASN A O 1
ATOM 580 N N . LEU A 1 76 ? 15.164 0.522 -12.169 1.00 94.62 76 LEU A N 1
ATOM 581 C CA . LEU A 1 76 ? 14.061 1.353 -11.676 1.00 94.62 76 LEU A CA 1
ATOM 582 C C . LEU A 1 76 ? 12.770 0.555 -11.514 1.00 94.62 76 LEU A C 1
ATOM 584 O O . LEU A 1 76 ? 12.130 0.643 -10.470 1.00 94.62 76 LEU A O 1
ATOM 588 N N . PHE A 1 77 ? 12.431 -0.288 -12.489 1.00 95.50 77 PHE A N 1
ATOM 589 C CA . PHE A 1 77 ? 11.257 -1.153 -12.422 1.00 95.50 77 PHE A CA 1
ATOM 590 C C . PHE A 1 77 ? 11.279 -2.061 -11.184 1.00 95.50 77 PHE A C 1
ATOM 592 O O . PHE A 1 77 ? 10.264 -2.202 -10.494 1.00 95.50 77 PHE A O 1
ATOM 599 N N . ARG A 1 78 ? 12.442 -2.654 -10.873 1.00 95.38 78 ARG A N 1
ATOM 600 C CA . ARG A 1 78 ? 12.624 -3.485 -9.674 1.00 95.38 78 ARG A CA 1
ATOM 601 C C . ARG A 1 78 ? 12.505 -2.657 -8.396 1.00 95.38 78 ARG A C 1
ATOM 603 O O . ARG A 1 78 ? 11.764 -3.050 -7.501 1.00 95.38 78 ARG A O 1
ATOM 610 N N . ARG A 1 79 ? 13.179 -1.505 -8.324 1.00 96.44 79 ARG A N 1
ATOM 611 C CA . ARG A 1 79 ? 13.137 -0.612 -7.152 1.00 96.44 79 ARG A CA 1
ATOM 612 C C . ARG A 1 79 ? 11.723 -0.115 -6.854 1.00 96.44 79 ARG A C 1
ATOM 614 O O . ARG A 1 79 ? 11.329 -0.106 -5.693 1.00 96.44 79 ARG A O 1
ATOM 621 N N . LEU A 1 80 ? 10.954 0.241 -7.883 1.00 95.44 80 LEU A N 1
ATOM 622 C CA . LEU A 1 80 ? 9.538 0.598 -7.750 1.00 95.44 80 LEU A CA 1
ATOM 623 C C . LEU A 1 80 ? 8.716 -0.584 -7.227 1.00 95.44 80 LEU A C 1
ATOM 625 O O . LEU A 1 80 ? 7.910 -0.414 -6.318 1.00 95.44 80 LEU A O 1
ATOM 629 N N . GLY A 1 81 ? 8.964 -1.796 -7.733 1.00 94.44 81 GLY A N 1
ATOM 630 C CA . GLY A 1 81 ? 8.338 -3.017 -7.221 1.00 94.44 81 GLY A CA 1
ATOM 631 C C . GLY A 1 81 ? 8.600 -3.242 -5.729 1.00 94.44 81 GLY A C 1
ATOM 632 O O . GLY A 1 81 ? 7.664 -3.509 -4.975 1.00 94.44 81 GLY A O 1
ATOM 633 N N . ASP A 1 82 ? 9.847 -3.075 -5.290 1.00 95.31 82 ASP A N 1
ATOM 634 C CA . ASP A 1 82 ? 10.226 -3.201 -3.880 1.00 95.31 82 ASP A CA 1
ATOM 635 C C . ASP A 1 82 ? 9.576 -2.110 -3.014 1.00 95.31 82 ASP A C 1
ATOM 637 O O . ASP A 1 82 ? 9.060 -2.405 -1.933 1.00 95.31 82 ASP A O 1
ATOM 641 N N . ALA A 1 83 ? 9.552 -0.861 -3.490 1.00 93.19 83 ALA A N 1
ATOM 642 C CA . ALA A 1 83 ? 8.907 0.257 -2.800 1.00 93.19 83 ALA A CA 1
ATOM 643 C C . ALA A 1 83 ? 7.399 0.022 -2.617 1.00 93.19 83 ALA A C 1
ATOM 645 O O . ALA A 1 83 ? 6.879 0.195 -1.516 1.00 93.19 83 ALA A O 1
ATOM 646 N N . ILE A 1 84 ? 6.713 -0.478 -3.651 1.00 94.62 84 ILE A N 1
ATOM 647 C CA . ILE A 1 84 ? 5.290 -0.843 -3.593 1.00 94.62 84 ILE A CA 1
ATOM 648 C C . ILE A 1 84 ? 5.029 -1.894 -2.510 1.00 94.62 84 ILE A C 1
ATOM 650 O O . ILE A 1 84 ? 4.058 -1.779 -1.761 1.00 94.62 84 ILE A O 1
ATOM 654 N N . GLN A 1 85 ? 5.863 -2.935 -2.431 1.00 92.88 85 GLN A N 1
ATOM 655 C CA . GLN A 1 85 ? 5.690 -3.991 -1.428 1.00 92.88 85 GLN A CA 1
ATOM 656 C C . GLN A 1 85 ? 5.912 -3.463 -0.012 1.00 92.88 85 GLN A C 1
ATOM 658 O O . GLN A 1 85 ? 5.133 -3.778 0.887 1.00 92.88 85 GLN A O 1
ATOM 663 N N . ARG A 1 86 ? 6.933 -2.622 0.183 1.00 92.19 86 ARG A N 1
ATOM 664 C CA . ARG A 1 86 ? 7.193 -1.979 1.476 1.00 92.19 86 ARG A CA 1
ATOM 665 C C . ARG A 1 86 ? 6.041 -1.077 1.899 1.00 92.19 86 ARG A C 1
ATOM 667 O O . ARG A 1 86 ? 5.603 -1.191 3.039 1.00 92.19 86 ARG A O 1
ATOM 674 N N . ARG A 1 87 ? 5.508 -0.252 0.991 1.00 92.38 87 ARG A N 1
ATOM 675 C CA . ARG A 1 87 ? 4.403 0.650 1.327 1.00 92.38 87 ARG A CA 1
ATOM 676 C C . ARG A 1 87 ? 3.135 -0.110 1.700 1.00 92.38 87 ARG A C 1
ATOM 678 O O . ARG A 1 87 ? 2.556 0.176 2.733 1.00 92.38 87 ARG A O 1
ATOM 685 N N . ARG A 1 88 ? 2.780 -1.169 0.965 1.00 91.56 88 ARG A N 1
ATOM 686 C CA . ARG A 1 88 ? 1.648 -2.035 1.353 1.00 91.56 88 ARG A CA 1
ATOM 687 C C . ARG A 1 88 ? 1.816 -2.674 2.723 1.00 91.56 88 ARG A C 1
ATOM 689 O O . ARG A 1 88 ? 0.837 -2.822 3.444 1.00 91.56 88 ARG A O 1
ATOM 696 N N . ALA A 1 89 ? 3.031 -3.112 3.048 1.00 89.06 89 ALA A N 1
ATOM 697 C CA . ALA A 1 89 ? 3.308 -3.677 4.359 1.00 89.06 89 ALA A CA 1
ATOM 698 C C . ALA A 1 89 ? 3.122 -2.620 5.455 1.00 89.06 89 ALA A C 1
ATOM 700 O O . ALA A 1 89 ? 2.530 -2.922 6.485 1.00 89.06 89 ALA A O 1
ATOM 701 N N . GLN A 1 90 ? 3.573 -1.389 5.211 1.00 89.56 90 GLN A N 1
ATOM 702 C CA . GLN A 1 90 ? 3.383 -0.271 6.126 1.00 89.56 90 GLN A CA 1
ATOM 703 C C . GLN A 1 90 ? 1.902 0.099 6.288 1.00 89.56 90 GLN A C 1
ATOM 705 O O . GLN A 1 90 ? 1.421 0.111 7.416 1.00 89.56 90 GLN A O 1
ATOM 710 N N . ASP A 1 91 ? 1.160 0.276 5.191 1.00 87.94 91 ASP A N 1
ATOM 711 C CA . ASP A 1 91 ? -0.278 0.580 5.227 1.00 87.94 91 ASP A CA 1
ATOM 712 C C . ASP A 1 91 ? -1.057 -0.500 6.014 1.00 87.94 91 ASP A C 1
ATOM 714 O O . ASP A 1 91 ? -1.981 -0.204 6.771 1.00 87.94 91 ASP A O 1
ATOM 718 N N . ALA A 1 92 ? -0.666 -1.774 5.877 1.00 80.94 92 ALA A N 1
ATOM 719 C CA . ALA A 1 92 ? -1.269 -2.879 6.621 1.00 80.94 92 ALA A CA 1
ATOM 720 C C . ALA A 1 92 ? -0.938 -2.851 8.124 1.00 80.94 92 ALA A C 1
ATOM 722 O O . ALA A 1 92 ? -1.789 -3.206 8.942 1.00 80.94 92 ALA A O 1
ATOM 723 N N . ILE A 1 93 ? 0.282 -2.449 8.496 1.00 85.44 93 ILE A N 1
ATOM 724 C CA . ILE A 1 93 ? 0.687 -2.283 9.899 1.00 85.44 93 ILE A CA 1
ATOM 725 C C . ILE A 1 93 ? -0.098 -1.135 10.532 1.00 85.44 93 ILE A C 1
ATOM 727 O O . ILE A 1 93 ? -0.700 -1.331 11.584 1.00 85.44 93 ILE A O 1
ATOM 731 N N . GLU A 1 94 ? -0.150 0.019 9.869 1.00 83.38 94 GLU A N 1
ATOM 732 C CA . GLU A 1 94 ? -0.886 1.196 10.342 1.00 83.38 94 GLU A CA 1
ATOM 733 C C . GLU A 1 94 ? -2.383 0.887 10.504 1.00 83.38 94 GLU A C 1
ATOM 735 O O . GLU A 1 94 ? -2.983 1.221 11.528 1.00 83.38 94 GLU A O 1
ATOM 740 N N . GLY A 1 95 ? -2.977 0.156 9.553 1.00 78.31 95 GLY A N 1
ATOM 741 C CA . GLY A 1 95 ? -4.354 -0.332 9.669 1.00 78.31 95 GLY A CA 1
ATOM 742 C C . GLY A 1 95 ? -4.567 -1.238 10.887 1.00 78.31 95 GLY A C 1
ATOM 743 O O . GLY A 1 95 ? -5.505 -1.034 11.656 1.00 78.31 95 GLY A O 1
ATOM 744 N N . ALA A 1 96 ? -3.666 -2.198 11.119 1.00 78.12 96 ALA A N 1
ATOM 745 C CA . ALA A 1 96 ? -3.753 -3.106 12.263 1.00 78.12 96 ALA A CA 1
ATOM 746 C C . ALA A 1 96 ? -3.559 -2.395 13.616 1.00 78.12 96 ALA A C 1
ATOM 748 O O . ALA A 1 96 ? -4.164 -2.787 14.616 1.00 78.12 96 ALA A O 1
ATOM 749 N N . GLU A 1 97 ? -2.718 -1.364 13.675 1.00 81.94 97 GLU A N 1
ATOM 750 C CA . GLU A 1 97 ? -2.560 -0.524 14.866 1.00 81.94 97 GLU A CA 1
ATOM 751 C C . GLU A 1 97 ? -3.821 0.301 15.145 1.00 81.94 97 GLU A C 1
ATOM 753 O O . GLU A 1 97 ? -4.273 0.353 16.293 1.00 81.94 97 GLU A O 1
ATOM 758 N N . GLY A 1 98 ? -4.447 0.854 14.102 1.00 76.94 98 GLY A N 1
ATOM 759 C CA . GLY A 1 98 ? -5.750 1.511 14.201 1.00 76.94 98 GLY A CA 1
ATOM 760 C C . GLY A 1 98 ? -6.838 0.581 14.750 1.00 76.94 98 GLY A C 1
ATOM 761 O O . GLY A 1 98 ? -7.562 0.954 15.677 1.00 76.94 98 GLY A O 1
ATOM 762 N N . ASP A 1 99 ? -6.905 -0.654 14.248 1.00 72.75 99 ASP A N 1
ATOM 763 C CA . ASP A 1 99 ? -7.857 -1.667 14.718 1.00 72.75 99 ASP A CA 1
ATOM 764 C C . ASP A 1 99 ? -7.621 -2.052 16.185 1.00 72.75 99 ASP A C 1
ATOM 766 O O . ASP A 1 99 ? -8.576 -2.194 16.954 1.00 72.75 99 ASP A O 1
ATOM 770 N N . ARG A 1 100 ? -6.357 -2.185 16.612 1.00 75.88 100 ARG A N 1
ATOM 771 C CA . ARG A 1 100 ? -6.014 -2.450 18.021 1.00 75.88 100 ARG A CA 1
ATOM 772 C C . ARG A 1 100 ? -6.498 -1.332 18.937 1.00 75.88 100 ARG A C 1
ATOM 774 O O . ARG A 1 100 ? -7.133 -1.627 19.946 1.00 75.88 100 ARG A O 1
ATOM 781 N N . ALA A 1 101 ? -6.259 -0.075 18.568 1.00 77.00 101 ALA A N 1
ATOM 782 C CA . ALA A 1 101 ? -6.718 1.074 19.346 1.00 77.00 101 ALA A CA 1
ATOM 783 C C . ALA A 1 101 ? -8.256 1.150 19.410 1.00 77.00 101 ALA A C 1
ATOM 785 O O . ALA A 1 101 ? -8.833 1.457 20.456 1.00 77.00 101 ALA A O 1
ATOM 786 N N . ALA A 1 102 ? -8.942 0.829 18.309 1.00 73.88 102 ALA A N 1
ATOM 787 C CA . ALA A 1 102 ? -10.401 0.768 18.277 1.00 73.88 102 ALA A CA 1
ATOM 788 C C . ALA A 1 102 ? -10.956 -0.347 19.183 1.00 73.88 102 ALA A C 1
ATOM 790 O O . ALA A 1 102 ? -11.932 -0.124 19.905 1.00 73.88 102 ALA A O 1
ATOM 791 N N . LEU A 1 103 ? -10.325 -1.526 19.178 1.00 77.19 103 LEU A N 1
ATOM 792 C CA . LEU A 1 103 ? -10.683 -2.652 20.043 1.00 77.19 103 LEU A CA 1
ATOM 793 C C . LEU A 1 103 ? -10.449 -2.345 21.523 1.00 77.19 103 LEU A C 1
ATOM 795 O O . LEU A 1 103 ? -11.311 -2.657 22.341 1.00 77.19 103 LEU A O 1
ATOM 799 N N . GLU A 1 104 ? -9.328 -1.713 21.869 1.00 81.19 104 GLU A N 1
ATOM 800 C CA . GLU A 1 104 ? -9.021 -1.306 23.244 1.00 81.19 104 GLU A CA 1
ATOM 801 C C . GLU A 1 104 ? -10.089 -0.348 23.782 1.00 81.19 104 GLU A C 1
ATOM 803 O O . GLU A 1 104 ? -10.694 -0.605 24.823 1.00 81.19 104 GLU A O 1
ATOM 808 N N . LYS A 1 105 ? -10.453 0.674 23.000 1.00 80.94 105 LYS A N 1
ATOM 809 C CA . LYS A 1 105 ? -11.538 1.599 23.354 1.00 80.94 105 LYS A CA 1
ATOM 810 C C . LYS A 1 105 ? -12.896 0.903 23.481 1.00 80.94 105 LYS A C 1
ATOM 812 O O . LYS A 1 105 ? -13.693 1.240 24.356 1.00 80.94 105 LYS A O 1
ATOM 817 N N . ALA A 1 106 ? -13.195 -0.057 22.606 1.00 74.06 106 ALA A N 1
ATOM 818 C CA . ALA A 1 106 ? -14.426 -0.839 22.699 1.00 74.06 106 ALA A CA 1
ATOM 819 C C . ALA A 1 1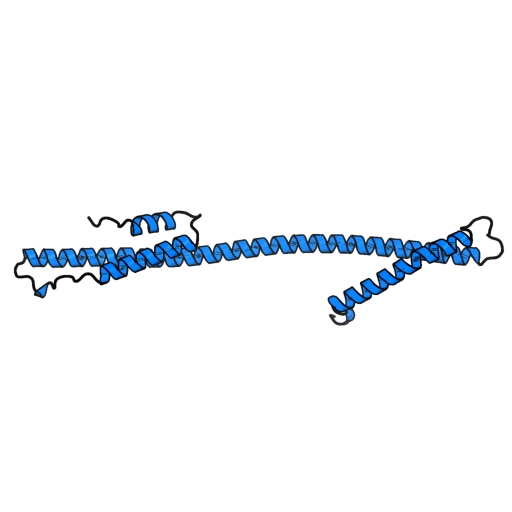06 ? -14.461 -1.700 23.974 1.00 74.06 106 ALA A C 1
ATOM 821 O O . ALA A 1 106 ? -15.520 -1.833 24.590 1.00 74.06 106 ALA A O 1
ATOM 822 N N . LEU A 1 107 ? -13.315 -2.243 24.392 1.00 79.38 107 LEU A N 1
ATOM 823 C CA . LEU A 1 107 ? -13.179 -3.024 25.618 1.00 79.38 107 LEU A CA 1
ATOM 824 C C . LEU A 1 107 ? -13.380 -2.149 26.861 1.00 79.38 107 LEU A C 1
ATOM 826 O O . LEU A 1 107 ? -14.175 -2.516 27.722 1.00 79.38 107 LEU A O 1
ATOM 830 N N . GLU A 1 108 ? -12.777 -0.961 26.918 1.00 84.62 108 GLU A N 1
ATOM 831 C CA . GLU A 1 108 ? -13.008 0.009 28.001 1.00 84.62 108 GLU A CA 1
ATOM 832 C C . GLU A 1 108 ? -14.494 0.395 28.125 1.00 84.62 108 GLU A C 1
ATOM 834 O O . GLU A 1 108 ? -15.072 0.428 29.219 1.00 84.62 108 GLU A O 1
ATOM 839 N N . LEU A 1 109 ? -15.161 0.646 26.993 1.00 83.25 109 LEU A N 1
ATOM 840 C CA . LEU A 1 109 ? -16.598 0.931 26.965 1.00 83.25 109 LEU A CA 1
ATOM 841 C C . LEU A 1 109 ? -17.433 -0.268 27.441 1.00 83.25 109 LEU A C 1
ATOM 843 O O . LEU A 1 109 ? -18.431 -0.095 28.143 1.00 83.25 109 LEU A O 1
ATOM 847 N N . ALA A 1 110 ? -17.028 -1.492 27.104 1.00 74.62 110 ALA A N 1
ATOM 848 C CA . ALA A 1 110 ? -17.696 -2.697 27.579 1.00 74.62 110 ALA A CA 1
ATOM 849 C C . ALA A 1 110 ? -17.500 -2.911 29.092 1.00 74.62 110 ALA A C 1
ATOM 851 O O . ALA A 1 110 ? -18.448 -3.277 29.790 1.00 74.62 110 ALA A O 1
ATOM 852 N N . GLU A 1 111 ? -16.303 -2.655 29.624 1.00 84.62 111 GLU A N 1
ATOM 853 C CA . GLU A 1 111 ? -16.008 -2.768 31.056 1.00 84.62 111 GLU A CA 1
ATOM 854 C C . GLU A 1 111 ? -16.766 -1.731 31.887 1.00 84.62 111 GLU A C 1
ATOM 856 O O . GLU A 1 111 ? -17.361 -2.075 32.912 1.00 84.62 111 GLU A O 1
ATOM 861 N N . THR A 1 112 ? -16.825 -0.485 31.419 1.00 82.56 112 THR A N 1
ATOM 862 C CA . THR A 1 112 ? -17.607 0.579 32.068 1.00 82.56 112 THR A CA 1
ATOM 863 C C . THR A 1 112 ? -19.104 0.268 32.055 1.00 82.56 112 THR A C 1
ATOM 865 O O . THR A 1 112 ? -19.762 0.374 33.094 1.00 82.56 112 THR A O 1
ATOM 868 N N . ALA A 1 113 ? -19.645 -0.210 30.929 1.00 72.44 113 ALA A N 1
ATOM 869 C CA . ALA A 1 113 ? -21.035 -0.656 30.842 1.00 72.44 113 ALA A CA 1
ATOM 870 C C . ALA A 1 113 ? -21.322 -1.842 31.780 1.00 72.44 113 ALA A C 1
ATOM 872 O O . ALA A 1 113 ? -22.348 -1.864 32.467 1.00 72.44 113 ALA A O 1
ATOM 873 N N . ARG A 1 114 ? -20.400 -2.809 31.871 1.00 74.38 114 ARG A N 1
ATOM 874 C CA . ARG A 1 114 ? -20.505 -3.945 32.797 1.00 74.38 114 ARG A CA 1
ATOM 875 C C . ARG A 1 114 ? -20.506 -3.486 34.255 1.00 74.38 114 ARG A C 1
ATOM 877 O O . ARG A 1 114 ? -21.307 -3.992 35.040 1.00 74.38 114 ARG A O 1
ATOM 884 N N . ALA A 1 115 ? -19.636 -2.551 34.626 1.00 76.38 115 ALA A N 1
ATOM 885 C CA . ALA A 1 115 ? -19.581 -2.008 35.980 1.00 76.38 115 ALA A CA 1
ATOM 886 C C . ALA A 1 115 ? -20.884 -1.281 36.351 1.00 76.38 115 ALA A C 1
ATOM 888 O O . ALA A 1 115 ? -21.441 -1.537 37.418 1.00 76.38 115 ALA A O 1
ATOM 889 N N . ALA A 1 116 ? -21.416 -0.453 35.446 1.00 73.50 116 ALA A N 1
ATOM 890 C CA . ALA A 1 116 ? -22.695 0.231 35.636 1.00 73.50 116 ALA A CA 1
ATOM 891 C C . ALA A 1 116 ? -23.862 -0.758 35.793 1.00 73.50 116 ALA A C 1
ATOM 893 O O . ALA A 1 116 ? -24.696 -0.597 36.683 1.00 73.50 116 ALA A O 1
ATOM 894 N N . TYR A 1 117 ? -23.890 -1.823 34.985 1.00 71.12 117 TYR A N 1
ATOM 895 C CA . TYR A 1 117 ? -24.889 -2.884 35.112 1.00 71.12 117 TYR A CA 1
ATOM 896 C C . TYR A 1 117 ? -24.805 -3.599 36.467 1.00 71.12 117 TYR A C 1
ATOM 898 O O . TYR A 1 117 ? -25.829 -3.826 37.108 1.00 71.12 117 TYR A O 1
ATOM 906 N N . LEU A 1 118 ? -23.599 -3.949 36.929 1.00 72.94 118 LEU A N 1
ATOM 907 C CA . LEU A 1 118 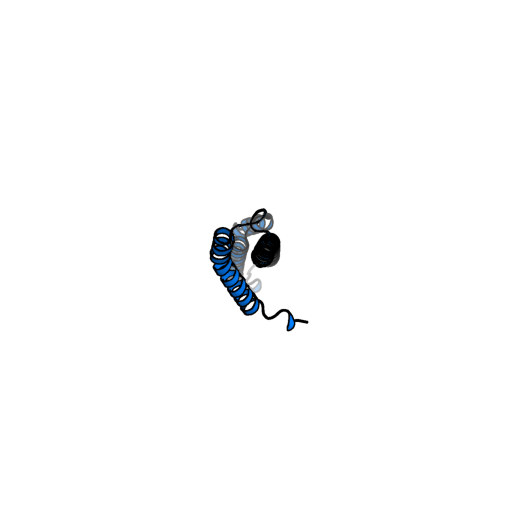? -23.417 -4.604 38.228 1.00 72.94 118 LEU A CA 1
ATOM 908 C C . LEU A 1 118 ? -23.824 -3.697 39.396 1.00 72.94 118 LEU A C 1
ATOM 910 O O . LEU A 1 118 ? -24.412 -4.192 40.356 1.00 72.94 118 LEU A O 1
ATOM 914 N N . ALA A 1 119 ? -23.552 -2.393 39.305 1.00 72.31 119 ALA A N 1
ATOM 915 C CA . ALA A 1 119 ? -24.014 -1.414 40.286 1.00 72.31 119 ALA A CA 1
ATOM 916 C C . ALA A 1 119 ? -25.548 -1.339 40.317 1.00 72.31 119 ALA A C 1
ATOM 918 O O . ALA A 1 119 ? -26.144 -1.545 41.369 1.00 72.31 119 ALA A O 1
ATOM 919 N N . ALA A 1 120 ? -26.194 -1.181 39.157 1.00 67.94 120 ALA A N 1
ATOM 920 C CA . ALA A 1 120 ? -27.653 -1.150 39.062 1.00 67.94 120 ALA A CA 1
ATOM 921 C C . ALA A 1 120 ? -28.307 -2.454 39.556 1.00 67.94 120 ALA A C 1
ATOM 923 O O . ALA A 1 120 ? -29.336 -2.429 40.228 1.00 67.94 120 ALA A O 1
ATOM 924 N N . ALA A 1 121 ? -27.700 -3.608 39.263 1.00 66.00 121 ALA A N 1
ATOM 925 C CA . ALA A 1 121 ? -28.171 -4.899 39.757 1.00 66.00 121 ALA A CA 1
ATOM 926 C C . ALA A 1 121 ? -28.066 -5.008 41.286 1.00 66.00 121 ALA A C 1
ATOM 928 O O . ALA A 1 121 ? -28.938 -5.607 41.917 1.00 66.00 121 ALA A O 1
ATOM 929 N N . LYS A 1 122 ? -27.016 -4.432 41.884 1.00 70.75 122 LYS A N 1
ATOM 930 C CA . LYS A 1 122 ? -26.865 -4.361 43.338 1.00 70.75 122 LYS A CA 1
ATOM 931 C C . LYS A 1 122 ? -27.917 -3.443 43.958 1.00 70.75 122 LYS A C 1
ATOM 933 O O . LYS A 1 122 ? -28.587 -3.873 44.887 1.00 70.75 122 LYS A O 1
ATOM 938 N N . ASP A 1 123 ? -28.123 -2.253 43.401 1.00 67.50 123 ASP A N 1
ATOM 939 C CA . ASP A 1 123 ? -29.144 -1.315 43.885 1.00 67.50 123 ASP A CA 1
ATOM 940 C C . ASP A 1 123 ? -30.552 -1.936 43.827 1.00 67.50 123 ASP A C 1
ATOM 942 O O . ASP A 1 123 ? -31.359 -1.765 44.743 1.00 67.50 123 ASP A O 1
ATOM 946 N N . ALA A 1 124 ? -30.840 -2.720 42.781 1.00 61.44 124 ALA A N 1
ATOM 947 C CA . ALA A 1 124 ? -32.093 -3.460 42.650 1.00 61.44 124 ALA A CA 1
ATOM 948 C C . ALA A 1 124 ? -32.248 -4.568 43.711 1.00 61.44 124 ALA A C 1
ATOM 950 O O . ALA A 1 124 ? -33.336 -4.732 44.265 1.00 61.44 124 ALA A O 1
ATOM 951 N N . LEU A 1 125 ? -31.177 -5.311 44.018 1.00 67.12 125 LEU A N 1
ATOM 952 C CA . LEU A 1 125 ? -31.166 -6.307 45.098 1.00 67.12 125 LEU A CA 1
ATOM 953 C C . LEU A 1 125 ? -31.346 -5.653 46.473 1.00 67.12 125 LEU A C 1
ATOM 955 O O . LEU A 1 125 ? -32.157 -6.129 47.262 1.00 67.12 125 LEU A O 1
ATOM 959 N N . ASP A 1 126 ? -30.663 -4.537 46.731 1.00 66.75 126 ASP A N 1
ATOM 960 C CA . ASP A 1 126 ? -30.795 -3.779 47.977 1.00 66.75 126 ASP A CA 1
ATOM 961 C C . ASP A 1 126 ? -32.235 -3.251 48.142 1.00 66.75 126 ASP A C 1
ATOM 963 O O . ASP A 1 126 ? -32.818 -3.353 49.225 1.00 66.75 126 ASP A O 1
ATOM 967 N N . CYS A 1 127 ? -32.866 -2.772 47.061 1.00 62.50 127 CYS A N 1
ATOM 968 C CA . CYS A 1 127 ? -34.286 -2.404 47.062 1.00 62.50 127 CYS A CA 1
ATOM 969 C C . CYS A 1 127 ? -35.198 -3.604 47.356 1.00 62.50 127 CYS A C 1
ATOM 971 O O . CYS A 1 127 ? -36.108 -3.492 48.181 1.00 62.50 127 CYS A O 1
ATOM 973 N N . ALA A 1 128 ? -34.958 -4.754 46.720 1.00 60.59 128 ALA A N 1
ATOM 974 C CA . ALA A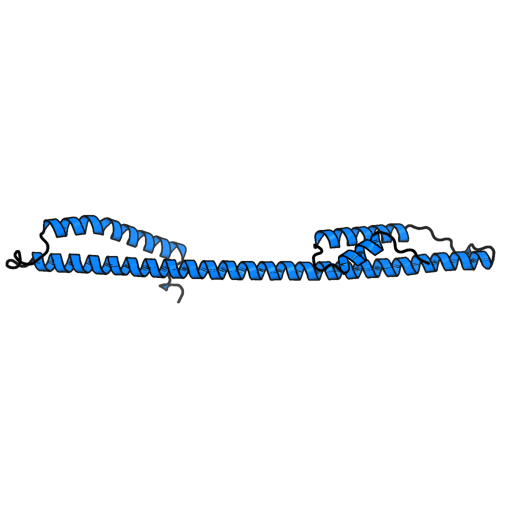 1 128 ? -35.735 -5.970 46.956 1.00 60.59 128 ALA A CA 1
ATOM 975 C C . ALA A 1 128 ? -35.622 -6.452 48.415 1.00 60.59 128 ALA A C 1
ATOM 977 O O . ALA A 1 128 ? -36.629 -6.823 49.022 1.00 60.59 128 ALA A O 1
ATOM 978 N N . ASP A 1 129 ? -34.431 -6.371 49.012 1.00 62.22 129 ASP A N 1
ATOM 979 C CA . ASP A 1 129 ? -34.189 -6.694 50.420 1.00 62.22 129 ASP A CA 1
ATOM 980 C C . ASP A 1 129 ? -34.923 -5.739 51.368 1.00 62.22 129 ASP A C 1
ATOM 982 O O . ASP A 1 129 ? -35.494 -6.175 52.373 1.00 62.22 129 ASP A O 1
ATOM 986 N N . VAL A 1 130 ? -34.943 -4.436 51.064 1.00 64.00 130 VAL A N 1
ATOM 987 C CA . VAL A 1 130 ? -35.715 -3.444 51.830 1.00 64.00 130 VAL A CA 1
ATOM 988 C C . VAL A 1 130 ? -37.212 -3.750 51.759 1.00 64.00 130 VAL A C 1
ATOM 990 O O . VAL A 1 130 ? -37.879 -3.731 52.795 1.00 64.00 130 VAL A O 1
ATOM 993 N N . ILE A 1 131 ? -37.738 -4.098 50.580 1.00 61.16 131 ILE A N 1
ATOM 994 C CA . ILE A 1 131 ? -39.144 -4.497 50.400 1.00 61.16 131 ILE A CA 1
ATOM 995 C C . ILE A 1 131 ? -39.454 -5.764 51.211 1.00 61.16 13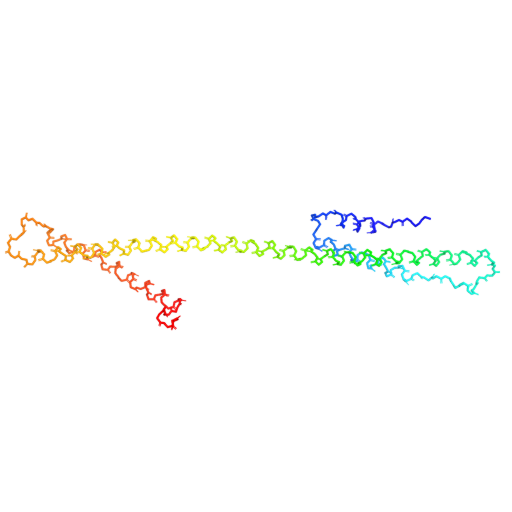1 ILE A C 1
ATOM 997 O O . ILE A 1 131 ? -40.445 -5.804 51.943 1.00 61.16 131 ILE A O 1
ATOM 1001 N N . ALA A 1 132 ? -38.595 -6.785 51.139 1.00 61.25 132 ALA A N 1
ATOM 1002 C CA . ALA A 1 132 ? -38.772 -8.039 51.869 1.00 61.25 132 ALA A CA 1
ATOM 1003 C C . ALA A 1 132 ? -38.751 -7.835 53.396 1.00 61.25 132 ALA A C 1
ATOM 1005 O O . ALA A 1 132 ? -39.622 -8.355 54.101 1.00 61.25 132 ALA A O 1
ATOM 1006 N N . LYS A 1 133 ? -37.809 -7.030 53.907 1.00 65.06 133 LYS A N 1
ATOM 1007 C CA . LYS A 1 133 ? -37.739 -6.646 55.329 1.00 65.06 133 LYS A CA 1
ATOM 1008 C C . LYS A 1 133 ? -38.964 -5.836 55.756 1.00 65.06 133 LYS A C 1
ATOM 1010 O O . LYS A 1 133 ? -39.524 -6.103 56.817 1.00 65.06 133 LYS A O 1
ATOM 1015 N N . GLY A 1 134 ? -39.417 -4.898 54.923 1.00 59.47 134 GLY A N 1
ATOM 1016 C CA . GLY A 1 134 ? -40.645 -4.133 55.150 1.00 59.47 134 GLY A CA 1
ATOM 1017 C C . GLY A 1 134 ? -41.880 -5.030 55.266 1.00 59.47 134 GLY A C 1
ATOM 1018 O O . GLY A 1 134 ? -42.676 -4.865 56.188 1.00 59.47 134 GLY A O 1
ATOM 1019 N N . ARG A 1 135 ? -42.000 -6.046 54.402 1.00 58.00 135 ARG A N 1
ATOM 1020 C CA . ARG A 1 135 ? -43.095 -7.028 54.445 1.00 58.00 135 ARG A CA 1
ATOM 1021 C C . ARG A 1 135 ? -43.070 -7.880 55.717 1.00 58.00 135 ARG A C 1
ATOM 1023 O O . ARG A 1 135 ? -44.119 -8.098 56.316 1.00 58.00 135 ARG A O 1
ATOM 1030 N N . GLN A 1 136 ? -41.896 -8.347 56.148 1.00 60.06 136 GLN A N 1
ATOM 1031 C CA . GLN A 1 136 ? -41.767 -9.088 57.410 1.00 60.06 136 GLN A CA 1
ATOM 1032 C C . GLN A 1 136 ? -42.148 -8.228 58.623 1.00 60.06 136 GLN A C 1
ATOM 1034 O O . GLN A 1 136 ? -42.834 -8.714 59.519 1.00 60.06 136 GLN A O 1
ATOM 1039 N N . ALA A 1 137 ? -41.764 -6.948 58.636 1.00 56.41 137 ALA A N 1
ATOM 1040 C CA . ALA A 1 137 ? -42.120 -6.021 59.709 1.00 56.41 137 ALA A CA 1
ATOM 1041 C C . ALA A 1 137 ? -43.633 -5.726 59.765 1.00 56.41 137 ALA A C 1
ATOM 1043 O O . ALA A 1 137 ? -44.204 -5.701 60.853 1.00 56.41 137 ALA A O 1
ATOM 1044 N N . ALA A 1 138 ? -44.293 -5.574 58.612 1.00 49.88 138 ALA A N 1
ATOM 1045 C CA . ALA A 1 138 ? -45.738 -5.338 58.518 1.00 49.88 138 ALA A CA 1
ATOM 1046 C C . ALA A 1 138 ? -46.597 -6.563 58.906 1.00 49.88 138 ALA A C 1
ATOM 1048 O O . ALA A 1 138 ? -47.760 -6.418 59.271 1.00 49.88 138 ALA A O 1
ATOM 1049 N N . GLY A 1 139 ? -46.039 -7.779 58.850 1.00 49.00 139 GLY A N 1
ATOM 1050 C CA . GLY A 1 139 ? -46.723 -9.014 59.255 1.00 49.00 139 GLY A CA 1
ATOM 1051 C C . GLY A 1 139 ? -46.794 -9.250 60.772 1.00 49.00 139 GLY A C 1
ATOM 1052 O O . GLY A 1 139 ? -47.481 -10.173 61.210 1.00 49.00 139 GLY A O 1
ATOM 1053 N N . HIS A 1 140 ? -46.103 -8.444 61.587 1.00 46.97 140 HIS A N 1
ATOM 1054 C CA . HIS A 1 140 ? -46.113 -8.562 63.044 1.00 46.97 140 HIS A CA 1
ATOM 1055 C C . HIS A 1 140 ? -47.099 -7.571 63.676 1.00 46.97 140 HIS A C 1
ATOM 1057 O O . HIS A 1 140 ? -46.835 -6.373 63.778 1.00 46.97 140 HIS A O 1
ATOM 1063 N N . THR A 1 141 ? -48.227 -8.096 64.163 1.00 45.00 141 THR A N 1
ATOM 1064 C CA . THR A 1 141 ? -49.243 -7.355 64.925 1.00 45.00 141 THR A CA 1
ATOM 1065 C C . THR A 1 141 ? -48.613 -6.674 66.146 1.00 45.00 141 THR A C 1
ATOM 1067 O O . THR A 1 141 ? -48.376 -7.320 67.167 1.00 45.00 141 THR A O 1
ATOM 1070 N N . GLY A 1 142 ? -48.315 -5.376 66.036 1.00 44.97 142 GLY A N 1
ATOM 1071 C CA . GLY A 1 142 ? -47.769 -4.562 67.129 1.00 44.97 142 GLY A CA 1
ATOM 1072 C C . GLY A 1 142 ? -46.782 -3.459 66.727 1.00 44.97 142 GLY A C 1
ATOM 1073 O O . GLY A 1 142 ? -46.551 -2.561 67.535 1.00 44.97 142 GLY A O 1
ATOM 1074 N N . PHE A 1 143 ? -46.233 -3.477 65.505 1.00 39.66 143 PHE A N 1
ATOM 1075 C CA . PHE A 1 143 ? -45.199 -2.521 65.065 1.00 39.66 143 PHE A CA 1
ATOM 1076 C C . PHE A 1 143 ? -45.655 -1.444 64.065 1.00 39.66 143 PHE A C 1
ATOM 1078 O O . PHE A 1 143 ? -44.828 -0.634 63.651 1.00 39.66 143 PHE A O 1
ATOM 1085 N N . ASP A 1 144 ? -46.956 -1.315 63.779 1.00 42.72 144 ASP A N 1
ATOM 1086 C CA . ASP A 1 144 ? -47.531 -0.291 62.871 1.00 42.72 144 ASP A CA 1
ATOM 1087 C C . ASP A 1 144 ? -47.260 1.177 63.274 1.00 42.72 144 ASP A C 1
ATOM 1089 O O . ASP A 1 144 ? -47.712 2.113 62.618 1.00 42.72 144 ASP A O 1
ATOM 1093 N N . LYS A 1 145 ? -46.520 1.412 64.362 1.00 43.97 145 LYS A N 1
ATOM 1094 C CA . LYS A 1 145 ? -46.080 2.742 64.795 1.00 43.97 145 LYS A CA 1
ATOM 1095 C C . LYS A 1 145 ? -44.672 3.115 64.320 1.00 43.97 145 LYS A C 1
ATOM 1097 O O . LYS A 1 145 ? -44.325 4.289 64.410 1.00 43.97 145 LYS A O 1
ATOM 1102 N N . VAL A 1 146 ? -43.864 2.168 63.823 1.00 44.62 146 VAL A N 1
ATOM 1103 C CA . VAL A 1 146 ? -42.492 2.427 63.344 1.00 44.62 146 VAL A CA 1
ATOM 1104 C C . VAL A 1 146 ? -42.173 1.526 62.140 1.00 44.62 146 VAL A C 1
ATOM 1106 O O . VAL A 1 146 ? -41.546 0.481 62.280 1.00 44.62 146 VAL A O 1
ATOM 1109 N N . GLY A 1 147 ? -42.620 1.919 60.943 1.00 49.03 147 GLY A N 1
ATOM 1110 C CA . GLY A 1 147 ? -42.350 1.191 59.697 1.00 49.03 147 GLY A CA 1
ATOM 1111 C C . GLY A 1 147 ? -43.095 1.754 58.481 1.00 49.03 147 GLY A C 1
ATOM 1112 O O . GLY A 1 147 ? -43.991 2.585 58.631 1.00 49.03 147 GLY A O 1
ATOM 1113 N N . ALA A 1 148 ? -42.703 1.319 57.276 1.00 48.31 148 ALA A N 1
ATOM 1114 C CA . ALA A 1 148 ? -43.384 1.675 56.029 1.00 48.31 148 ALA A CA 1
ATOM 1115 C C . ALA A 1 148 ? -44.822 1.123 56.023 1.00 48.31 148 ALA A C 1
ATOM 1117 O O . ALA A 1 148 ? -45.051 -0.040 56.344 1.00 48.31 148 ALA A O 1
ATOM 1118 N N . THR A 1 149 ? -45.789 1.964 55.663 1.00 56.38 149 THR A N 1
ATOM 1119 C CA . THR A 1 149 ? -47.218 1.608 55.612 1.00 56.38 149 THR A CA 1
ATOM 1120 C C . THR A 1 149 ? -47.502 0.578 54.512 1.00 56.38 149 THR A C 1
ATOM 1122 O O . THR A 1 149 ? -46.807 0.551 53.498 1.00 56.38 149 THR A O 1
ATOM 1125 N N . ALA A 1 150 ? -48.555 -0.234 54.659 1.00 56.56 150 ALA A N 1
ATOM 1126 C CA . ALA A 1 150 ? -48.935 -1.249 53.663 1.00 56.56 150 ALA A CA 1
ATOM 1127 C C . ALA A 1 150 ? -49.053 -0.678 52.231 1.00 56.56 150 ALA A C 1
ATOM 1129 O O . ALA A 1 150 ? -48.519 -1.250 51.288 1.00 56.56 150 ALA A O 1
ATOM 1130 N N . ALA A 1 151 ? -49.617 0.527 52.085 1.00 55.38 151 ALA A N 1
ATOM 1131 C CA . ALA A 1 151 ? -49.718 1.222 50.799 1.00 55.38 151 ALA A CA 1
ATOM 1132 C C . ALA A 1 151 ? -48.358 1.645 50.197 1.00 55.38 151 ALA A C 1
ATOM 1134 O O . ALA A 1 151 ? -48.242 1.811 48.983 1.00 55.38 151 ALA A O 1
ATOM 1135 N N . GLN A 1 152 ? -47.326 1.852 51.024 1.00 58.28 152 GLN A N 1
ATOM 1136 C CA . GLN A 1 152 ? -45.959 2.116 50.558 1.00 58.28 152 GLN A CA 1
ATOM 1137 C C . GLN A 1 152 ? -45.266 0.828 50.102 1.00 58.28 152 GLN A C 1
ATOM 1139 O O . GLN A 1 152 ? -44.503 0.871 49.141 1.00 58.28 152 GLN A O 1
ATOM 1144 N N . VAL A 1 153 ? -45.553 -0.305 50.750 1.00 56.09 153 VAL A N 1
ATOM 1145 C CA . VAL A 1 153 ? -45.036 -1.623 50.353 1.00 56.09 153 VAL A CA 1
ATOM 1146 C C . VAL A 1 153 ? -45.645 -2.065 49.019 1.00 56.09 153 VAL A C 1
ATOM 1148 O O . VAL A 1 153 ? -44.892 -2.457 48.133 1.00 56.09 153 VAL A O 1
ATOM 1151 N N . ASP A 1 154 ? -46.958 -1.901 48.830 1.00 58.91 154 ASP A N 1
ATOM 1152 C CA . ASP A 1 154 ? -47.632 -2.235 47.564 1.00 58.91 154 ASP A CA 1
ATOM 1153 C C . ASP A 1 154 ? -47.105 -1.387 46.393 1.00 58.91 154 ASP A C 1
ATOM 1155 O O . ASP A 1 154 ? -46.742 -1.921 45.349 1.00 58.91 154 ASP A O 1
ATOM 1159 N N . LYS A 1 155 ? -46.926 -0.070 46.585 1.00 62.88 155 LYS A N 1
ATOM 1160 C CA . LYS A 1 155 ? -46.324 0.807 45.559 1.00 62.88 155 LYS A CA 1
ATOM 1161 C C . LYS A 1 155 ? -44.892 0.430 45.191 1.00 62.88 155 LYS A C 1
ATOM 1163 O O . LYS A 1 155 ? -44.498 0.579 44.038 1.00 62.88 155 LYS A O 1
ATOM 1168 N N . LEU A 1 156 ? -44.088 0.016 46.169 1.00 57.78 156 LEU A N 1
ATOM 1169 C CA . LEU A 1 156 ? -42.721 -0.434 45.908 1.00 57.78 156 LEU A CA 1
ATOM 1170 C C . LEU A 1 156 ? -42.713 -1.750 45.124 1.00 57.78 156 LEU A C 1
ATOM 1172 O O . LEU A 1 156 ? -41.822 -1.964 44.307 1.00 57.78 156 LEU A O 1
ATOM 1176 N N . GLN A 1 157 ? -43.711 -2.602 45.343 1.00 57.97 157 GLN A N 1
ATOM 1177 C CA . GLN A 1 157 ? -43.871 -3.863 44.637 1.00 57.97 157 GLN A CA 1
ATOM 1178 C C . GLN A 1 157 ? -44.265 -3.643 43.169 1.00 57.97 157 GLN A C 1
ATOM 1180 O O . GLN A 1 157 ? -43.584 -4.165 42.288 1.00 57.97 157 GLN A O 1
ATOM 1185 N N . ASP A 1 158 ? -45.240 -2.768 42.909 1.00 61.53 158 ASP A N 1
ATOM 1186 C CA . ASP A 1 158 ? -45.654 -2.378 41.551 1.00 61.53 158 ASP A CA 1
ATOM 1187 C C . ASP A 1 158 ? -44.505 -1.750 40.737 1.00 61.53 158 ASP A C 1
ATOM 1189 O O . ASP A 1 158 ? -44.428 -1.900 39.518 1.00 61.53 158 ASP A O 1
ATOM 1193 N N . LEU A 1 159 ? -43.586 -1.039 41.402 1.00 58.81 159 LEU A N 1
ATOM 1194 C CA . LEU A 1 159 ? -42.412 -0.431 40.764 1.00 58.81 159 LEU A CA 1
ATOM 1195 C C . LEU A 1 159 ? -41.261 -1.425 40.535 1.00 58.81 159 LEU A C 1
ATOM 1197 O O . LEU A 1 159 ? -40.461 -1.229 39.619 1.00 58.81 159 LEU A O 1
ATOM 1201 N N . ALA A 1 160 ? -41.155 -2.474 41.354 1.00 56.09 160 ALA A N 1
ATOM 1202 C CA . ALA A 1 160 ? -40.082 -3.467 41.277 1.00 56.09 160 ALA A CA 1
ATOM 1203 C C . ALA A 1 160 ? -40.373 -4.599 40.275 1.00 56.09 160 ALA A C 1
ATOM 1205 O O . ALA A 1 160 ? -39.442 -5.144 39.677 1.00 56.09 160 ALA A O 1
ATOM 1206 N N . GLU A 1 161 ? -41.644 -4.941 40.063 1.00 55.88 161 GLU A N 1
ATOM 1207 C CA . GLU A 1 161 ? -42.079 -6.043 39.193 1.00 55.88 161 GLU A CA 1
ATOM 1208 C C . GLU A 1 161 ? -41.596 -5.905 37.727 1.00 55.88 161 GLU A C 1
ATOM 1210 O O . GLU A 1 161 ? -41.000 -6.855 37.209 1.00 55.88 161 GLU A O 1
ATOM 1215 N N . PRO A 1 162 ? -41.666 -4.719 37.083 1.00 58.84 162 PRO A N 1
ATOM 1216 C CA . PRO A 1 162 ? -41.147 -4.528 35.725 1.00 58.84 162 PRO A CA 1
ATOM 1217 C C . PRO A 1 162 ? -39.615 -4.593 35.651 1.00 58.84 162 PRO A C 1
ATOM 1219 O O . PRO A 1 162 ? -39.048 -5.040 34.653 1.00 58.84 162 PRO A O 1
ATOM 1222 N N . LEU A 1 163 ? -38.918 -4.146 36.702 1.00 54.56 163 LEU A N 1
ATOM 1223 C CA . LEU A 1 163 ? -37.452 -4.144 36.756 1.00 54.56 163 LEU A CA 1
ATOM 1224 C C . LEU A 1 163 ? -36.896 -5.568 36.866 1.00 54.56 163 LEU A C 1
ATOM 1226 O O . LEU A 1 163 ? -35.877 -5.883 36.247 1.00 54.56 163 LEU A O 1
ATOM 1230 N N . LEU A 1 164 ? -37.586 -6.441 37.602 1.00 55.47 164 LEU A N 1
ATOM 1231 C CA . LEU A 1 164 ? -37.240 -7.856 37.724 1.00 55.47 164 LEU A CA 1
ATOM 1232 C C . LEU A 1 164 ? -37.499 -8.627 36.422 1.00 55.47 164 LEU A C 1
ATOM 1234 O O . LEU A 1 164 ? -36.654 -9.432 36.026 1.00 55.47 164 LEU A O 1
ATOM 1238 N N . GLU A 1 165 ? -38.599 -8.348 35.714 1.00 56.09 165 GLU A N 1
ATOM 1239 C CA . GLU A 1 165 ? -38.866 -8.942 34.395 1.00 56.09 165 GLU A CA 1
ATOM 1240 C C . GLU A 1 165 ? -37.849 -8.499 33.338 1.00 56.09 165 GLU A C 1
ATOM 1242 O O . GLU A 1 165 ? -37.314 -9.334 32.603 1.00 56.09 165 GLU A O 1
ATOM 1247 N N . VAL A 1 166 ? -37.516 -7.206 33.277 1.00 55.41 166 VAL A N 1
ATOM 1248 C CA . VAL A 1 166 ? -36.523 -6.686 32.323 1.00 55.41 166 VAL A CA 1
ATOM 1249 C C . VAL A 1 166 ? -35.127 -7.228 32.632 1.00 55.41 166 VAL A C 1
ATOM 1251 O O . VAL A 1 166 ? -34.426 -7.646 31.709 1.00 55.41 166 VAL A O 1
ATOM 1254 N N . ALA A 1 167 ? -34.732 -7.304 33.907 1.00 54.66 167 ALA A N 1
ATOM 1255 C CA . ALA A 1 167 ? -33.460 -7.904 34.305 1.00 54.66 167 ALA A CA 1
ATOM 1256 C C . ALA A 1 167 ? -33.397 -9.403 33.962 1.00 54.66 167 ALA A C 1
ATOM 1258 O O . ALA A 1 167 ? -32.365 -9.880 33.483 1.00 54.66 167 ALA A O 1
ATOM 1259 N N . ALA A 1 168 ? -34.492 -10.148 34.148 1.00 54.22 168 ALA A N 1
ATOM 1260 C CA . ALA A 1 168 ? -34.583 -11.558 33.774 1.00 54.22 168 ALA A CA 1
ATOM 1261 C C . ALA A 1 168 ? -34.497 -11.758 32.251 1.00 54.22 168 ALA A C 1
ATOM 1263 O O . ALA A 1 168 ? -33.721 -12.596 31.788 1.00 54.22 168 ALA A O 1
ATOM 1264 N N . LEU A 1 169 ? -35.217 -10.949 31.467 1.00 53.09 169 LEU A N 1
ATOM 1265 C CA . LEU A 1 169 ? -35.193 -10.983 30.001 1.00 53.09 169 LEU A CA 1
ATOM 1266 C C . LEU A 1 169 ? -33.827 -10.582 29.431 1.00 53.09 169 LEU A C 1
ATOM 1268 O O . LEU A 1 169 ? -33.343 -11.215 28.492 1.00 53.09 169 LEU A O 1
ATOM 1272 N N . GLN A 1 170 ? -33.167 -9.576 30.009 1.00 54.34 170 GLN A N 1
ATOM 1273 C CA . GLN A 1 170 ? -31.819 -9.172 29.603 1.00 54.34 170 GLN A CA 1
ATOM 1274 C C . GLN A 1 170 ? -30.776 -10.243 29.938 1.00 54.34 170 GLN A C 1
ATOM 1276 O O . GLN A 1 170 ? -29.931 -10.539 29.092 1.00 54.34 170 GLN A O 1
ATOM 1281 N N . ARG A 1 171 ? -30.868 -10.892 31.109 1.00 51.47 171 ARG A N 1
ATOM 1282 C CA . ARG A 1 171 ? -30.020 -12.048 31.457 1.00 51.47 171 ARG A CA 1
ATOM 1283 C C . ARG A 1 171 ? -30.186 -13.189 30.459 1.00 51.47 171 ARG A C 1
ATOM 1285 O O . ARG A 1 171 ? -29.188 -13.758 30.032 1.00 51.47 171 ARG A O 1
ATOM 1292 N N . LEU A 1 172 ? -31.425 -13.495 30.078 1.00 50.72 172 LEU A N 1
ATOM 1293 C CA . LEU A 1 172 ? -31.750 -14.565 29.133 1.00 50.72 172 LEU A CA 1
ATOM 1294 C C . LEU A 1 172 ? -31.246 -14.237 27.718 1.00 50.72 172 LEU A C 1
ATOM 1296 O O . LEU A 1 172 ? -30.722 -15.102 27.025 1.00 50.72 172 LEU A O 1
ATOM 1300 N N . ARG A 1 173 ? -31.312 -12.963 27.310 1.00 52.75 173 ARG A N 1
ATOM 1301 C CA . ARG A 1 173 ? -30.778 -12.499 26.023 1.00 52.75 173 ARG A CA 1
ATOM 1302 C C . ARG A 1 173 ? -29.248 -12.565 25.978 1.00 52.75 173 ARG A C 1
ATOM 1304 O O . ARG A 1 173 ? -28.696 -13.082 25.008 1.00 52.75 173 ARG A O 1
ATOM 1311 N N . LEU A 1 174 ? -28.571 -12.129 27.042 1.00 49.31 174 LEU A N 1
ATOM 1312 C CA . LEU A 1 174 ? -27.112 -12.211 27.179 1.00 49.31 174 LEU A CA 1
ATOM 1313 C C . LEU A 1 174 ? -26.609 -13.662 27.173 1.00 49.31 174 LEU A C 1
ATOM 1315 O O . LEU A 1 174 ? -25.644 -13.951 26.472 1.00 49.31 174 LEU A O 1
ATOM 1319 N N . THR A 1 175 ? -27.274 -14.593 27.866 1.00 50.91 175 THR A N 1
ATOM 1320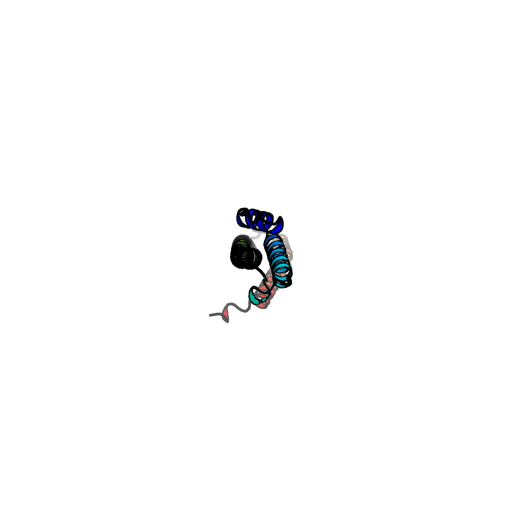 C CA . THR A 1 175 ? -26.894 -16.020 27.835 1.00 50.91 175 THR A CA 1
ATOM 1321 C C . THR A 1 175 ? -27.146 -16.672 26.475 1.00 50.91 175 THR A C 1
ATOM 1323 O O . THR A 1 175 ? -26.377 -17.540 26.067 1.00 50.91 175 THR A O 1
ATOM 1326 N N . THR A 1 176 ? -28.173 -16.244 25.732 1.00 54.25 176 THR A N 1
ATOM 1327 C CA . THR A 1 176 ? -28.407 -16.729 24.358 1.00 54.25 176 THR A CA 1
ATOM 1328 C C . THR A 1 176 ? -27.442 -16.150 23.319 1.00 54.25 176 THR A C 1
ATOM 1330 O O . THR A 1 176 ? -27.161 -16.827 22.336 1.00 54.25 176 THR A O 1
ATOM 1333 N N . GLN A 1 177 ? -26.918 -14.934 23.518 1.00 50.00 177 GLN A N 1
ATOM 1334 C CA . GLN A 1 177 ? -25.998 -14.280 22.574 1.00 50.00 177 GLN A CA 1
ATOM 1335 C C . GLN A 1 177 ? -24.520 -14.605 22.831 1.00 50.00 177 GLN A C 1
ATOM 1337 O O . GLN A 1 177 ? -23.757 -14.711 21.877 1.00 50.00 177 GLN A O 1
ATOM 1342 N N . LEU A 1 178 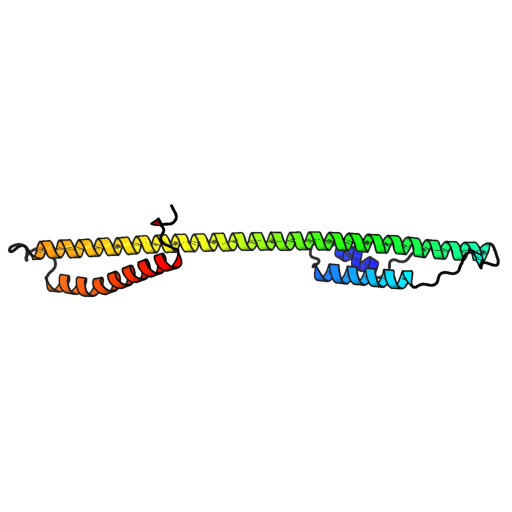? -24.114 -14.774 24.094 1.00 51.12 178 LEU A N 1
ATOM 1343 C CA . LEU A 1 178 ? -22.722 -15.057 24.478 1.00 51.12 178 LEU A CA 1
ATOM 1344 C C . LEU A 1 178 ? -22.439 -16.554 24.688 1.00 51.12 178 LEU A C 1
ATOM 1346 O O . LEU A 1 178 ? -21.288 -16.936 24.887 1.00 51.12 178 LEU A O 1
ATOM 1350 N N . GLY A 1 179 ? -23.469 -17.404 24.627 1.00 47.56 179 GLY A N 1
ATOM 1351 C CA . GLY A 1 179 ? -23.373 -18.805 25.026 1.00 47.56 179 GLY A CA 1
ATOM 1352 C C . GLY A 1 179 ? -23.324 -18.963 26.550 1.00 47.56 179 GLY A C 1
ATOM 1353 O O . GLY A 1 179 ? -22.889 -18.079 27.284 1.00 47.56 179 GLY A O 1
ATOM 1354 N N . ASP A 1 180 ? -23.826 -20.094 27.045 1.00 48.19 180 ASP A N 1
ATOM 1355 C CA . ASP A 1 180 ? -23.908 -20.386 28.478 1.00 48.19 180 ASP A CA 1
ATOM 1356 C C . ASP A 1 180 ? -22.493 -20.500 29.088 1.00 48.19 180 ASP A C 1
ATOM 1358 O O . ASP A 1 180 ? -21.775 -21.450 28.760 1.00 48.19 180 ASP A O 1
ATOM 1362 N N . PRO A 1 181 ? -22.067 -19.592 29.990 1.00 47.97 181 PRO A N 1
ATOM 1363 C CA . PRO A 1 181 ? -20.705 -19.586 30.530 1.00 47.97 181 PRO A CA 1
ATOM 1364 C C . PRO A 1 181 ? -20.378 -20.837 31.360 1.00 47.97 181 PRO A C 1
ATOM 1366 O O . PRO A 1 181 ? -19.211 -21.111 31.619 1.00 47.97 181 PRO A O 1
ATOM 1369 N N . ARG A 1 182 ? -21.382 -21.634 31.753 1.00 49.41 182 ARG A N 1
ATOM 1370 C CA . ARG A 1 182 ? -21.181 -22.937 32.414 1.00 49.41 182 ARG A CA 1
ATOM 1371 C C . ARG A 1 182 ? -20.797 -24.064 31.453 1.00 49.41 182 ARG A C 1
ATOM 1373 O O . ARG A 1 182 ? -20.420 -25.132 31.917 1.00 49.41 182 ARG A O 1
ATOM 1380 N N . LYS A 1 183 ? -20.918 -23.848 30.141 1.00 45.25 183 LYS A N 1
ATOM 1381 C CA . LYS A 1 183 ? -20.549 -24.812 29.090 1.00 45.25 183 LYS A CA 1
ATOM 1382 C C . LYS A 1 183 ? -19.208 -24.493 28.420 1.00 45.25 183 LYS A C 1
ATOM 1384 O O . LYS A 1 183 ? -18.823 -25.206 27.500 1.00 45.25 183 LYS A O 1
ATOM 1389 N N . VAL A 1 184 ? -18.530 -23.428 28.856 1.00 45.19 184 VAL A N 1
ATOM 1390 C CA . VAL A 1 184 ? -17.235 -22.960 28.319 1.00 45.19 184 VAL A CA 1
ATOM 1391 C C . VAL A 1 184 ? -16.084 -23.219 29.314 1.00 45.19 184 VAL A C 1
ATOM 1393 O O . VAL A 1 184 ? -14.990 -22.693 29.145 1.00 45.19 184 VAL A O 1
ATOM 1396 N N . ALA A 1 185 ? -16.316 -24.033 30.350 1.00 36.38 185 ALA A N 1
ATOM 1397 C CA . ALA A 1 185 ? -15.296 -24.487 31.300 1.00 36.38 185 ALA A CA 1
ATOM 1398 C C . ALA A 1 185 ? -14.941 -25.959 31.064 1.00 36.38 185 ALA A C 1
ATOM 1400 O O . ALA A 1 185 ? -15.886 -26.747 30.824 1.00 36.38 185 ALA A O 1
#

pLDDT: mean 75.89, std 17.79, range [36.38, 96.44]

Foldseek 3Di:
DPDQDPLLVLLVVLLPDPPRDLVSLVVSLVVLVVVLVVLVPDDQDDLVPDPDPVVSVVSVVVVVSSVVSNVSSVVSNVSSVVVSVVNVVVVVVVVVVVVVVVVVVVVVVVVVVVVVVVVVVVVLVVLVVLLVVQVVQVPDPPNPPDGDDPVRSVVSVVVSVVVVVVVVVVVVVCCVVVPNVVVVD

Sequence (185 aa):
MTQDTDGIIKANELLQDPETTVEELRAAQDGISSEMRTLNAQQLPDVAQATSMAQRREFEAQRQEVGAMNEILSNLFRRLGDAIQRRRAQDAIEGAEGDRAALEKALELAETARAAYLAAAKDALDCADVIAKGRQAAGHTGFDKVGATAAQVDKLQDLAEPLLEVAALQRLRLTTQLGDPRKVA

Radius of gyration: 40.62 Å; chains: 1; bounding box: 85×37×112 Å

Secondary structure (DSSP, 8-state):
--PPPHHHHHHHHHHH-TT--HHHHHHHHHHHHHHHHHHHT--PPPGGG-SSHHHHHHHHHHHHHHHHHHHHHHHHHHHHHHHHHHHHHHHHHHHHHHHHHHHHHHHHHHHHHHHHHHHHHHHHHHHHHHHHHHHHHHTSTT-TTSS--HHHHHHHHHHHHHHHHHHHHHHHHHHHHH--GGG--